Protein AF-0000000068846279 (afdb_homodimer)

Solvent-accessible surface area (backbone atoms only — not comparable to full-atom values): 10973 Å² total; per-residue (Å²): 116,58,72,77,56,61,73,56,52,69,68,57,50,60,68,49,42,73,80,38,76,71,49,43,71,39,92,84,62,34,34,37,34,35,72,51,73,30,76,35,49,70,38,34,52,49,34,54,54,55,44,46,52,52,26,61,75,69,55,48,67,53,30,42,35,40,32,86,60,19,34,37,36,40,36,34,46,38,74,72,70,65,20,37,29,65,68,42,55,52,47,51,58,55,51,68,70,56,71,75,76,113,59,71,78,55,60,73,57,52,70,68,58,51,61,68,50,42,75,81,37,76,72,48,43,72,40,94,85,63,33,33,36,33,36,74,52,73,31,74,35,48,69,37,35,51,49,32,53,54,55,42,47,53,54,26,59,74,70,56,48,68,52,31,40,35,41,32,87,60,19,33,39,37,40,37,34,45,38,75,72,70,66,20,37,29,66,68,41,56,53,48,50,60,56,51,68,70,54,70,74,76

Nearest PDB structures (foldseek):
  3jst-assembly2_B  TM=9.276E-01  e=5.286E-08  Brucella melitensis
  2v6u-assembly1_A  TM=8.898E-01  e=1.075E-07  Toxoplasma gondii RH
  1ru0-assembly1_A  TM=8.957E-01  e=2.334E-07  Mus musculus
  1dco-assembly1_B  TM=8.820E-01  e=2.052E-07  Rattus norvegicus
  4c45-assembly1_A  TM=8.683E-01  e=7.963E-07  Homo sapiens

Foldseek 3Di:
DDLPFDADDLVRCVVLVVVLVQWDADPVRAKIKGKDFFPFLVLQVQLVVVLVVLCVVLVHAWDWDDDPGGIIMTMDGDVSNRGDGPSRSVSSVVSVPRDGD/DDLPFDADDLVRCVVLVVVLVQWDADPVRAKIKGKDFFPFLVLQVQLVVVLVVLCVVLVHAWDWDDDPGGIIMTMDGDVSNRGDGPSRSVSSVVSVPRDGD

Sequence (202 aa):
CGRDTPLLPADVVAARLPFLPDWALSDDGKAISRSFVAKNWGAAMAFINAASEVCEDEGHHPDLHLTNWRDVRVVLSTHAVGGLTLPDLVLAAKLDTVEVECGRDTPLLPADVVAARLPFLPDWALSDDGKAISRSFVAKNWGAAMAFINAASEVCEDEGHHPDLHLTNWRDVRVVLSTHAVGGLTLPDLVLAAKLDTVEVE

Structure (mmCIF, N/CA/C/O backbone):
data_AF-0000000068846279-model_v1
#
loop_
_entity.id
_entity.type
_entity.pdbx_description
1 polymer '4a-hydroxytetrahydrobiopterin dehydratase'
#
loop_
_atom_site.group_PDB
_atom_site.id
_atom_site.type_symbol
_atom_site.label_atom_id
_atom_site.label_alt_id
_atom_site.label_comp_id
_atom_site.label_asym_id
_atom_site.label_entity_id
_atom_site.label_seq_id
_atom_site.pdbx_PDB_ins_code
_atom_site.Cartn_x
_atom_site.Cartn_y
_atom_site.Cartn_z
_atom_site.occupancy
_atom_site.B_iso_or_equiv
_atom_site.auth_seq_id
_atom_site.auth_comp_id
_atom_site.auth_asym_id
_atom_site.auth_atom_id
_atom_site.pdbx_PDB_model_num
ATOM 1 N N . CYS A 1 1 ? 10.984 15.859 3.648 1 62.22 1 CYS A N 1
ATOM 2 C CA . CYS A 1 1 ? 10.781 15.453 5.035 1 62.22 1 CYS A CA 1
ATOM 3 C C . CYS A 1 1 ? 12.086 15.539 5.824 1 62.22 1 CYS A C 1
ATOM 5 O O . CYS A 1 1 ? 12.859 14.578 5.859 1 62.22 1 CYS A O 1
ATOM 7 N N . GLY A 1 2 ? 12.359 16.672 5.988 1 66.56 2 GLY A N 1
ATOM 8 C CA . GLY A 1 2 ? 13.711 16.938 6.449 1 66.56 2 GLY A CA 1
ATOM 9 C C . GLY A 1 2 ? 13.875 16.75 7.949 1 66.56 2 GLY A C 1
ATOM 10 O O . GLY A 1 2 ? 12.906 16.859 8.703 1 66.56 2 GLY A O 1
ATOM 11 N N . ARG A 1 3 ? 15 16.281 8.422 1 73 3 ARG A N 1
ATOM 12 C CA . ARG A 1 3 ? 15.406 16.062 9.805 1 73 3 ARG A CA 1
ATOM 13 C C . ARG A 1 3 ? 15.266 17.344 10.617 1 73 3 ARG A C 1
ATOM 15 O O . ARG A 1 3 ? 15.227 17.312 11.844 1 73 3 ARG A O 1
ATOM 22 N N . ASP A 1 4 ? 15.055 18.344 9.906 1 82.69 4 ASP A N 1
ATOM 23 C CA . ASP A 1 4 ? 15.039 19.609 10.617 1 82.69 4 ASP A CA 1
ATOM 24 C C . ASP A 1 4 ? 13.609 20.047 10.938 1 82.69 4 ASP A C 1
ATOM 26 O O . ASP A 1 4 ? 13.398 21.062 11.594 1 82.69 4 ASP A O 1
ATOM 30 N N . THR A 1 5 ? 12.727 19.297 10.578 1 87.44 5 THR A N 1
ATOM 31 C CA . THR A 1 5 ? 11.328 19.609 10.859 1 87.44 5 THR A CA 1
ATOM 32 C C . THR A 1 5 ? 10.984 19.297 12.312 1 87.44 5 THR A C 1
ATOM 34 O O . THR A 1 5 ? 11.242 18.203 12.797 1 87.44 5 THR A O 1
ATOM 37 N N . PRO A 1 6 ? 10.516 20.219 13.008 1 92.75 6 PRO A N 1
ATOM 38 C CA . PRO A 1 6 ? 10.266 20 14.438 1 92.75 6 PRO A CA 1
ATOM 39 C C . PRO A 1 6 ? 9.141 19 14.695 1 92.75 6 PRO A C 1
ATOM 41 O O . PRO A 1 6 ? 8.141 18.984 13.969 1 92.75 6 PRO A O 1
ATOM 44 N N . LEU A 1 7 ? 9.391 18.25 15.719 1 95.81 7 LEU A N 1
ATOM 45 C CA . LEU A 1 7 ? 8.336 17.391 16.25 1 95.81 7 LEU A CA 1
ATOM 46 C C . LEU A 1 7 ? 7.215 18.219 16.859 1 95.81 7 LEU A C 1
ATOM 48 O O . LEU A 1 7 ? 7.477 19.219 17.547 1 95.81 7 LEU A O 1
ATOM 52 N N . LEU A 1 8 ? 6.051 17.797 16.594 1 97 8 LEU A N 1
ATOM 53 C CA . LEU A 1 8 ? 4.922 18.453 17.25 1 97 8 LEU A CA 1
ATOM 54 C C . LEU A 1 8 ? 4.707 17.906 18.656 1 97 8 LEU A C 1
ATOM 56 O O . LEU A 1 8 ? 4.719 16.688 18.859 1 97 8 LEU A O 1
ATOM 60 N N . PRO A 1 9 ? 4.508 18.828 19.641 1 96.44 9 PRO A N 1
ATOM 61 C CA . PRO A 1 9 ? 4.125 18.359 20.969 1 96.44 9 PRO A CA 1
ATOM 62 C C . PRO A 1 9 ? 2.762 17.672 21 1 96.44 9 PRO A C 1
ATOM 64 O O . PRO A 1 9 ? 1.894 18 20.172 1 96.44 9 PRO A O 1
ATOM 67 N N . ALA A 1 10 ? 2.635 16.781 21.922 1 96.69 10 ALA A N 1
ATOM 68 C CA . ALA A 1 10 ? 1.421 15.969 22.031 1 96.69 10 ALA A CA 1
ATOM 69 C C . ALA A 1 10 ? 0.185 16.859 22.172 1 96.69 10 ALA A C 1
ATOM 71 O O . ALA A 1 10 ? -0.88 16.531 21.641 1 96.69 10 ALA A O 1
ATOM 72 N N . ASP A 1 11 ? 0.278 17.906 22.906 1 97.38 11 ASP A N 1
ATOM 73 C CA . ASP A 1 11 ? -0.869 18.781 23.125 1 97.38 11 ASP A CA 1
ATOM 74 C C . ASP A 1 11 ? -1.272 19.484 21.828 1 97.38 11 ASP A C 1
ATOM 76 O O . ASP A 1 11 ? -2.457 19.734 21.594 1 97.38 11 ASP A O 1
ATOM 80 N N . VAL A 1 12 ? -0.277 19.844 21.031 1 97.38 12 VAL A N 1
ATOM 81 C CA . VAL A 1 12 ? -0.557 20.469 19.75 1 97.38 12 VAL A CA 1
ATOM 82 C C . VAL A 1 12 ? -1.27 19.469 18.844 1 97.38 12 VAL A C 1
ATOM 84 O O . VAL A 1 12 ? -2.262 19.812 18.188 1 97.38 12 VAL A O 1
ATOM 87 N N . VAL A 1 13 ? -0.774 18.266 18.734 1 97.81 13 VAL A N 1
ATOM 88 C CA . VAL A 1 13 ? -1.418 17.219 17.953 1 97.81 13 VAL A CA 1
ATOM 89 C C . VAL A 1 13 ? -2.861 17.031 18.422 1 97.81 13 VAL A C 1
ATOM 91 O O . VAL A 1 13 ? -3.785 17.016 17.594 1 97.81 13 VAL A O 1
ATOM 94 N N . ALA A 1 14 ? -3.033 16.922 19.703 1 97.06 14 ALA A N 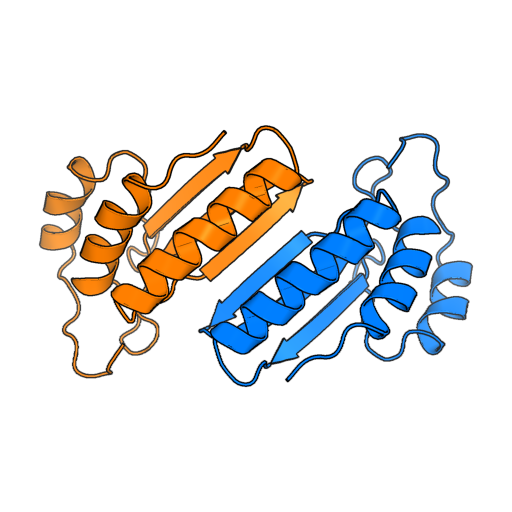1
ATOM 95 C CA . ALA A 1 14 ? -4.359 16.719 20.266 1 97.06 14 ALA A CA 1
ATOM 96 C C . ALA A 1 14 ? -5.305 17.859 19.891 1 97.06 14 ALA A C 1
ATOM 98 O O . ALA A 1 14 ? -6.496 17.625 19.656 1 97.06 14 ALA A O 1
ATOM 99 N N . ALA A 1 15 ? -4.816 18.984 19.891 1 97.5 15 ALA A N 1
ATOM 100 C CA . ALA A 1 15 ? -5.625 20.172 19.594 1 97.5 15 ALA A CA 1
ATOM 101 C C . ALA A 1 15 ? -6.02 20.203 18.125 1 97.5 15 ALA A C 1
ATOM 103 O O . ALA A 1 15 ? -7.047 20.781 17.766 1 97.5 15 ALA A O 1
ATOM 104 N N . ARG A 1 16 ? -5.223 19.625 17.25 1 97.31 16 ARG A N 1
ATOM 105 C CA . ARG A 1 16 ? -5.43 19.719 15.812 1 97.31 16 ARG A CA 1
ATOM 106 C C . ARG A 1 16 ? -6.215 18.531 15.289 1 97.31 16 ARG A C 1
ATOM 108 O O . ARG A 1 16 ? -6.875 18.625 14.25 1 97.31 16 ARG A O 1
ATOM 115 N N . LEU A 1 17 ? -6.18 17.453 15.953 1 97.81 17 LEU A N 1
ATOM 116 C CA . LEU A 1 17 ? -6.742 16.188 15.492 1 97.81 17 LEU A CA 1
ATOM 117 C C . LEU A 1 17 ? -8.25 16.312 15.281 1 97.81 17 LEU A C 1
ATOM 119 O O . LEU A 1 17 ? -8.797 15.719 14.352 1 97.81 17 LEU A O 1
ATOM 123 N N . PRO A 1 18 ? -8.992 17.109 16.141 1 97.69 18 PRO A N 1
ATOM 124 C CA . PRO A 1 18 ? -10.43 17.25 15.93 1 97.69 18 PRO A CA 1
ATOM 125 C C . PRO A 1 18 ? -10.766 17.828 14.555 1 97.69 18 PRO A C 1
ATOM 127 O O . PRO A 1 18 ? -11.875 17.625 14.055 1 97.69 18 PRO A O 1
ATOM 130 N N . PHE A 1 19 ? -9.883 18.531 13.953 1 97.81 19 PHE A N 1
ATOM 131 C CA . PHE A 1 19 ? -10.102 19.125 12.633 1 97.81 19 PHE A CA 1
ATOM 132 C C . PHE A 1 19 ? -9.773 18.125 11.531 1 97.81 19 PHE A C 1
ATOM 134 O O . PHE A 1 19 ? -9.961 18.422 10.352 1 97.81 19 PHE A O 1
ATOM 141 N N . LEU A 1 20 ? -9.266 17 11.836 1 98.38 20 LEU A N 1
ATOM 142 C CA . LEU A 1 20 ? -8.992 15.875 10.953 1 98.38 20 LEU A CA 1
ATOM 143 C C . LEU A 1 20 ? -9.805 14.648 11.375 1 98.38 20 LEU A C 1
ATOM 145 O O . LEU A 1 20 ? -9.234 13.609 11.719 1 98.38 20 LEU A O 1
ATOM 149 N N . PRO A 1 21 ? -11.094 14.766 11.289 1 97.44 21 PRO A N 1
ATOM 150 C CA . PRO A 1 21 ? -11.961 13.773 11.914 1 97.44 21 PRO A CA 1
ATOM 151 C C . PRO A 1 21 ? -11.82 12.391 11.281 1 97.44 21 PRO A C 1
ATOM 153 O O . PRO A 1 21 ? -12.219 11.383 11.883 1 97.44 21 PRO A O 1
ATOM 156 N N . ASP A 1 22 ? -11.234 12.289 10.148 1 97.56 22 ASP A N 1
ATOM 157 C CA . ASP A 1 22 ? -11.102 10.992 9.477 1 97.56 22 ASP A CA 1
ATOM 158 C C . ASP A 1 22 ? -9.797 10.305 9.875 1 97.56 22 ASP A C 1
ATOM 160 O O . ASP A 1 22 ? -9.531 9.18 9.445 1 97.56 22 ASP A O 1
ATOM 164 N N . TRP A 1 23 ? -9.047 10.938 10.633 1 98.75 23 TRP A N 1
ATOM 165 C CA . TRP A 1 23 ? -7.723 10.438 10.984 1 98.75 23 TRP A CA 1
ATOM 166 C C . TRP A 1 23 ? -7.672 10 12.445 1 98.75 23 TRP A C 1
ATOM 168 O O . TRP A 1 23 ? -8.242 10.656 13.32 1 98.75 23 TRP A O 1
ATOM 178 N N . ALA A 1 24 ? -6.961 8.953 12.68 1 98.62 24 ALA A N 1
ATOM 179 C CA . ALA A 1 24 ? -6.785 8.414 14.031 1 98.62 24 ALA A CA 1
ATOM 180 C C . ALA A 1 24 ? -5.324 8.484 14.461 1 98.62 24 ALA A C 1
ATOM 182 O O . ALA A 1 24 ? -4.422 8.203 13.672 1 98.62 24 ALA A O 1
ATOM 183 N N . LEU A 1 25 ? -5.137 8.836 15.68 1 98.69 25 LEU A N 1
ATOM 184 C CA . LEU A 1 25 ? -3.799 8.859 16.266 1 98.69 25 LEU A CA 1
ATOM 185 C C . LEU A 1 25 ? -3.381 7.461 16.719 1 98.69 25 LEU A C 1
ATOM 187 O O . LEU A 1 25 ? -4.176 6.73 17.312 1 98.69 25 LEU A O 1
ATOM 191 N N . SER A 1 26 ? -2.18 7.121 16.406 1 98.62 26 SER A N 1
ATOM 192 C CA . SER A 1 26 ? -1.668 5.836 16.875 1 98.62 26 SER A CA 1
ATOM 193 C C . SER A 1 26 ? -1.521 5.812 18.391 1 98.62 26 SER A C 1
ATOM 195 O O . SER A 1 26 ? -1.416 6.863 19.031 1 98.62 26 SER A O 1
ATOM 197 N N . ASP A 1 27 ? -1.471 4.641 18.906 1 97.88 27 ASP A N 1
ATOM 198 C CA . ASP A 1 27 ? -1.399 4.48 20.344 1 97.88 27 ASP A CA 1
ATOM 199 C C . ASP A 1 27 ? -0.166 5.176 20.922 1 97.88 27 ASP A C 1
ATOM 201 O O . ASP A 1 27 ? -0.221 5.758 22 1 97.88 27 ASP A O 1
ATOM 205 N N . ASP A 1 28 ? 0.909 5.121 20.188 1 97.19 28 ASP A N 1
ATOM 206 C CA . ASP A 1 28 ? 2.156 5.691 20.688 1 97.19 28 ASP A CA 1
ATOM 207 C C . ASP A 1 28 ? 2.248 7.18 20.375 1 97.19 28 ASP A C 1
ATOM 209 O O . ASP A 1 28 ? 3.244 7.832 20.688 1 97.19 28 ASP A O 1
ATOM 213 N N . GLY A 1 29 ? 1.301 7.684 19.641 1 97.31 29 GLY A N 1
ATOM 214 C CA . GLY A 1 29 ? 1.203 9.109 19.375 1 97.31 29 GLY A CA 1
ATOM 215 C C . GLY A 1 29 ? 2.139 9.57 18.281 1 97.31 29 GLY A C 1
ATOM 216 O O . GLY A 1 29 ? 2.314 10.773 18.062 1 97.31 29 GLY A O 1
ATOM 217 N N . LYS A 1 30 ? 2.691 8.648 17.5 1 97.69 30 LYS A N 1
ATOM 218 C CA . LYS A 1 30 ? 3.775 9.016 16.594 1 97.69 30 LYS A CA 1
ATOM 219 C C . LYS A 1 30 ? 3.281 9.102 15.148 1 97.69 30 LYS A C 1
ATOM 221 O O . LYS A 1 30 ? 4.012 9.547 14.258 1 97.69 30 LYS A O 1
ATOM 226 N N . ALA A 1 31 ? 2.057 8.648 14.922 1 98.69 31 ALA A N 1
ATOM 227 C CA . ALA A 1 31 ? 1.512 8.633 13.562 1 98.69 31 ALA A CA 1
ATOM 228 C C . ALA A 1 31 ? 0.006 8.883 13.578 1 98.69 31 ALA A C 1
ATOM 230 O O . ALA A 1 31 ? -0.653 8.688 14.602 1 98.69 31 ALA A O 1
ATOM 231 N N . ILE A 1 32 ? -0.482 9.344 12.477 1 98.81 32 ILE A N 1
ATOM 232 C CA . ILE A 1 32 ? -1.922 9.359 12.234 1 98.81 32 ILE A CA 1
ATOM 233 C C . ILE A 1 32 ? -2.248 8.523 11 1 98.81 32 ILE A C 1
ATOM 235 O O . ILE A 1 32 ? -1.412 8.375 10.102 1 98.81 32 ILE A O 1
ATOM 239 N N . SER A 1 33 ? -3.436 7.992 11 1 98.94 33 SER A N 1
ATOM 240 C CA . SER A 1 33 ? -3.824 7.156 9.867 1 98.94 33 SER A CA 1
ATOM 241 C C . SER A 1 33 ? -5.297 7.344 9.516 1 98.94 33 SER A C 1
ATOM 243 O O . SER A 1 33 ? -6.105 7.684 10.383 1 98.94 33 SER A O 1
ATOM 245 N N . ARG A 1 34 ? -5.598 7.188 8.305 1 98.81 34 ARG A N 1
ATOM 246 C CA . ARG A 1 34 ? -6.945 7.16 7.746 1 98.81 34 ARG A CA 1
ATOM 247 C C . ARG A 1 34 ? -7.188 5.867 6.977 1 98.81 34 ARG A C 1
ATOM 249 O O . ARG A 1 34 ? -6.355 5.449 6.168 1 98.81 34 ARG A O 1
ATOM 256 N N . SER A 1 35 ? -8.328 5.23 7.258 1 98.81 35 SER A N 1
ATOM 257 C CA . SER A 1 35 ? -8.703 4.004 6.566 1 98.81 35 SER A CA 1
ATOM 258 C C . SER A 1 35 ? -10.109 4.109 5.98 1 98.81 35 SER A C 1
ATOM 260 O O . SER A 1 35 ? -11 4.703 6.594 1 98.81 35 SER A O 1
ATOM 262 N N . PHE A 1 36 ? -10.281 3.508 4.863 1 98.69 36 PHE A N 1
ATOM 263 C CA . PHE A 1 36 ? -11.602 3.434 4.234 1 98.69 36 PHE A CA 1
ATOM 264 C C . PHE A 1 36 ? -11.672 2.252 3.275 1 98.69 36 PHE A C 1
ATOM 266 O O . PHE A 1 36 ? -10.648 1.634 2.963 1 98.69 36 PHE A O 1
ATOM 273 N N . VAL A 1 37 ? -12.922 1.949 2.832 1 98.62 37 VAL A N 1
ATOM 274 C CA . VAL A 1 37 ? -13.195 0.884 1.872 1 98.62 37 VAL A CA 1
ATOM 275 C C . VAL A 1 37 ? -13.688 1.486 0.558 1 98.62 37 VAL A C 1
ATOM 277 O O . VAL A 1 37 ? -14.742 2.121 0.516 1 98.62 37 VAL A O 1
ATOM 280 N N . ALA A 1 38 ? -12.891 1.284 -0.503 1 98.75 38 ALA A N 1
ATOM 281 C CA . ALA A 1 38 ? -13.297 1.759 -1.824 1 98.75 38 ALA A CA 1
ATOM 282 C C . ALA A 1 38 ? -14.352 0.844 -2.436 1 98.75 38 ALA A C 1
ATOM 284 O O . ALA A 1 38 ? -14.594 -0.259 -1.937 1 98.75 38 ALA A O 1
ATOM 285 N N . LYS A 1 39 ? -14.93 1.315 -3.494 1 98.5 39 LYS A N 1
ATOM 286 C CA . LYS A 1 39 ? -15.977 0.554 -4.172 1 98.5 39 LYS A CA 1
ATOM 287 C C . LYS A 1 39 ? -15.414 -0.724 -4.789 1 98.5 39 LYS A C 1
ATOM 289 O O . LYS A 1 39 ? -16.078 -1.761 -4.797 1 98.5 39 LYS A O 1
ATOM 294 N N . ASN A 1 40 ? -14.312 -0.648 -5.348 1 98.25 40 ASN A N 1
ATOM 295 C CA . ASN A 1 40 ? -13.594 -1.74 -5.992 1 98.25 40 ASN A CA 1
ATOM 296 C C . ASN A 1 40 ? -12.102 -1.422 -6.137 1 98.25 40 ASN A C 1
ATOM 298 O O . ASN A 1 40 ? -11.641 -0.391 -5.648 1 98.25 40 ASN A O 1
ATOM 302 N N . TRP A 1 41 ? -11.43 -2.328 -6.75 1 98.31 41 TRP A N 1
ATOM 303 C CA . TRP A 1 41 ? -9.984 -2.168 -6.93 1 98.31 41 TRP A CA 1
ATOM 304 C C . TRP A 1 41 ? -9.68 -0.896 -7.711 1 98.31 41 TRP A C 1
ATOM 306 O O . TR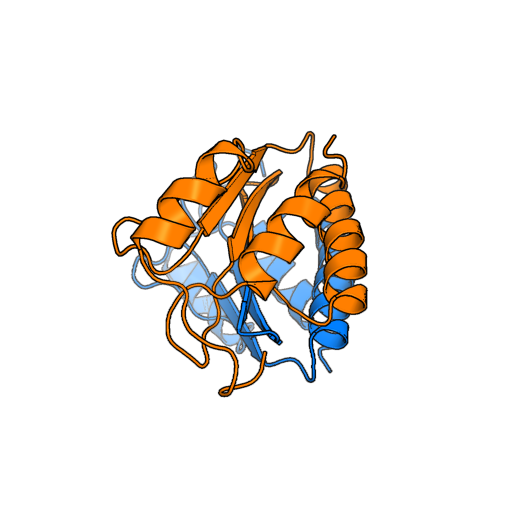P A 1 41 ? -8.805 -0.117 -7.32 1 98.31 41 TRP A O 1
ATOM 316 N N . GLY A 1 42 ? -10.414 -0.754 -8.789 1 98.44 42 GLY A N 1
ATOM 317 C CA . GLY A 1 42 ? -10.188 0.426 -9.609 1 98.44 42 GLY A CA 1
ATOM 318 C C . GLY A 1 42 ? -10.391 1.725 -8.852 1 98.44 42 GLY A C 1
ATOM 319 O O . GLY A 1 42 ? -9.617 2.674 -9.023 1 98.44 42 GLY A O 1
ATOM 320 N N . ALA A 1 43 ? -11.344 1.779 -8.023 1 98.75 43 ALA A N 1
ATOM 321 C CA . ALA A 1 43 ? -11.609 2.963 -7.207 1 98.75 43 ALA A CA 1
ATOM 322 C C . ALA A 1 43 ? -10.5 3.188 -6.188 1 98.75 43 ALA A C 1
ATOM 324 O O . ALA A 1 43 ? -10.109 4.328 -5.926 1 98.75 43 ALA A O 1
ATOM 325 N N . ALA A 1 44 ? -10.023 2.135 -5.59 1 98.81 44 ALA A N 1
ATOM 326 C CA . ALA A 1 44 ? -8.914 2.236 -4.645 1 98.81 44 ALA A CA 1
ATOM 327 C C . ALA A 1 44 ? -7.668 2.795 -5.324 1 98.81 44 ALA A C 1
ATOM 329 O O . ALA A 1 44 ? -7.031 3.713 -4.805 1 98.81 44 ALA A O 1
ATOM 330 N N . MET A 1 45 ? -7.383 2.27 -6.5 1 98.88 45 MET A N 1
ATOM 331 C CA . MET A 1 45 ? -6.219 2.711 -7.258 1 98.88 45 MET A CA 1
ATOM 332 C C . MET A 1 45 ? -6.371 4.164 -7.695 1 98.88 45 MET A C 1
ATOM 334 O O . MET A 1 45 ? -5.398 4.918 -7.707 1 98.88 45 MET A O 1
ATOM 338 N N . ALA A 1 46 ? -7.578 4.5 -8.031 1 98.81 46 ALA A N 1
ATOM 339 C CA . ALA A 1 46 ? -7.832 5.891 -8.406 1 98.81 46 ALA A CA 1
ATOM 340 C C . ALA A 1 46 ? -7.543 6.832 -7.246 1 98.81 46 ALA A C 1
ATOM 342 O O . ALA A 1 46 ? -6.926 7.887 -7.43 1 98.81 46 ALA A O 1
ATOM 343 N N . PHE A 1 47 ? -7.984 6.48 -6.094 1 98.88 47 PHE A N 1
ATOM 344 C CA . PHE A 1 47 ? -7.688 7.293 -4.918 1 98.88 47 PHE A CA 1
ATOM 345 C C . PHE A 1 47 ? -6.184 7.398 -4.699 1 98.88 47 PHE A C 1
ATOM 347 O O . PHE A 1 47 ? -5.656 8.492 -4.488 1 98.88 47 PHE A O 1
ATOM 354 N N . ILE A 1 48 ? -5.484 6.273 -4.723 1 98.88 48 ILE A N 1
ATOM 355 C CA . ILE A 1 48 ? -4.055 6.219 -4.445 1 98.88 48 ILE A CA 1
ATOM 356 C C . ILE A 1 48 ? -3.299 7.094 -5.445 1 98.88 48 ILE A C 1
ATOM 358 O O . ILE A 1 48 ? -2.4 7.848 -5.066 1 98.88 48 ILE A O 1
ATOM 362 N N . ASN A 1 49 ? -3.711 7.027 -6.68 1 98.88 49 ASN A N 1
ATOM 363 C CA . ASN A 1 49 ? -3.066 7.844 -7.703 1 98.88 49 ASN A CA 1
ATOM 364 C C . ASN A 1 49 ? -3.336 9.328 -7.488 1 98.88 49 ASN A C 1
ATOM 366 O O . ASN A 1 49 ? -2.428 10.156 -7.602 1 98.88 49 ASN A O 1
ATOM 370 N N . ALA A 1 50 ? -4.562 9.641 -7.191 1 98.81 50 ALA A N 1
ATOM 371 C CA . ALA A 1 50 ? -4.906 11.031 -6.918 1 98.81 50 ALA A CA 1
ATOM 372 C C . ALA A 1 50 ? -4.184 11.539 -5.672 1 98.81 50 ALA A C 1
ATOM 374 O O . ALA A 1 50 ? -3.68 12.664 -5.652 1 98.81 50 ALA A O 1
ATOM 375 N N . ALA A 1 51 ? -4.176 10.742 -4.652 1 98.75 51 ALA A N 1
ATOM 376 C CA . ALA A 1 51 ? -3.453 11.078 -3.43 1 98.75 51 ALA A CA 1
ATOM 377 C C . ALA A 1 51 ? -1.973 11.312 -3.715 1 98.75 51 ALA A C 1
ATOM 379 O O . ALA A 1 51 ? -1.363 12.227 -3.162 1 98.75 51 ALA A O 1
ATOM 380 N N . SER A 1 52 ? -1.402 10.477 -4.539 1 98.81 52 SER A N 1
ATOM 381 C CA . SER A 1 52 ? 0.008 10.594 -4.898 1 98.81 52 SER A CA 1
ATOM 382 C C . SER A 1 52 ? 0.32 11.969 -5.484 1 98.81 52 SER A C 1
ATOM 384 O O . SER A 1 52 ? 1.38 12.531 -5.219 1 98.81 52 SER A O 1
ATOM 386 N N . GLU A 1 53 ? -0.543 12.445 -6.332 1 98.56 53 GLU A N 1
ATOM 387 C CA . GLU A 1 53 ? -0.339 13.773 -6.906 1 98.56 53 GLU A CA 1
ATOM 388 C C . GLU A 1 53 ? -0.273 14.844 -5.816 1 98.56 53 GLU A C 1
ATOM 390 O O . GLU A 1 53 ? 0.583 15.727 -5.859 1 98.56 53 GLU A O 1
ATOM 395 N N . VAL A 1 54 ? -1.161 14.766 -4.883 1 98.69 54 VAL A N 1
ATOM 396 C CA . VAL A 1 54 ? -1.175 15.695 -3.754 1 98.69 54 VAL A CA 1
ATOM 397 C C . VAL A 1 54 ? 0.134 15.578 -2.975 1 98.69 54 VAL A C 1
ATOM 399 O O . VAL A 1 54 ? 0.719 16.594 -2.576 1 98.69 54 VAL A O 1
ATOM 402 N N . CYS A 1 55 ? 0.586 14.352 -2.725 1 98.25 55 CYS A N 1
ATOM 403 C CA . CYS A 1 55 ? 1.821 14.078 -1.998 1 98.25 55 CYS A CA 1
ATOM 404 C C . CYS A 1 55 ? 3.016 14.727 -2.691 1 98.25 55 CYS A C 1
ATOM 406 O O . CYS A 1 55 ? 3.854 15.352 -2.039 1 98.25 55 CYS A O 1
ATOM 408 N N . GLU A 1 56 ? 3.053 14.57 -4.004 1 98.06 56 GLU A N 1
ATOM 409 C CA . GLU A 1 56 ? 4.145 15.148 -4.785 1 98.06 56 GLU A CA 1
ATOM 410 C C . GLU A 1 56 ? 4.133 16.672 -4.711 1 98.06 56 GLU A C 1
ATOM 412 O O . GLU A 1 56 ? 5.18 17.297 -4.547 1 98.06 56 GLU A O 1
ATOM 417 N N . ASP A 1 57 ? 2.984 17.219 -4.824 1 97.62 57 ASP A N 1
ATOM 418 C CA . ASP A 1 57 ? 2.852 18.672 -4.727 1 97.62 57 ASP A CA 1
ATOM 419 C C . ASP A 1 57 ? 3.326 19.188 -3.367 1 97.62 57 ASP A C 1
ATOM 421 O O . ASP A 1 57 ? 3.945 20.25 -3.275 1 97.62 57 ASP A O 1
ATOM 425 N N . GLU A 1 58 ? 3.059 18.469 -2.342 1 96.56 58 GLU A N 1
ATOM 426 C CA . GLU A 1 58 ? 3.4 18.859 -0.978 1 96.56 58 GLU A CA 1
ATOM 427 C C . GLU A 1 58 ? 4.852 18.516 -0.65 1 96.56 58 GLU A C 1
ATOM 429 O O . GLU A 1 58 ? 5.414 19.031 0.314 1 96.56 58 GLU A O 1
ATOM 434 N N . GLY A 1 59 ? 5.34 17.594 -1.42 1 96 59 GLY A N 1
ATOM 435 C CA . GLY A 1 59 ? 6.688 17.125 -1.127 1 96 59 GLY A CA 1
ATOM 436 C C . GLY A 1 59 ? 6.77 16.297 0.146 1 96 59 GLY A C 1
ATOM 437 O O . GLY A 1 59 ? 7.781 16.344 0.849 1 96 59 GLY A O 1
ATOM 438 N N . HIS A 1 60 ? 5.789 15.664 0.563 1 96.94 60 HIS A N 1
ATOM 439 C CA . HIS A 1 60 ? 5.648 14.773 1.713 1 96.94 60 HIS A CA 1
ATOM 440 C C . HIS A 1 60 ? 4.828 13.539 1.359 1 96.94 60 HIS A C 1
ATOM 442 O O . HIS A 1 60 ? 3.863 13.633 0.594 1 96.94 60 HIS A O 1
ATOM 448 N N . HIS A 1 61 ? 5.336 12.391 1.864 1 98.19 61 HIS A N 1
ATOM 449 C CA . HIS A 1 61 ? 4.746 11.148 1.378 1 98.19 61 HIS A CA 1
ATOM 450 C C . HIS A 1 61 ? 4.336 10.242 2.533 1 98.19 61 HIS A C 1
ATOM 452 O O . HIS A 1 61 ? 5.098 10.055 3.482 1 98.19 61 HIS A O 1
ATOM 458 N N . PRO A 1 62 ? 3.174 9.688 2.469 1 98.62 62 PRO A N 1
ATOM 459 C CA . PRO A 1 62 ? 2.678 8.75 3.473 1 98.62 62 PRO A CA 1
ATOM 460 C C . PRO A 1 62 ? 3.109 7.309 3.195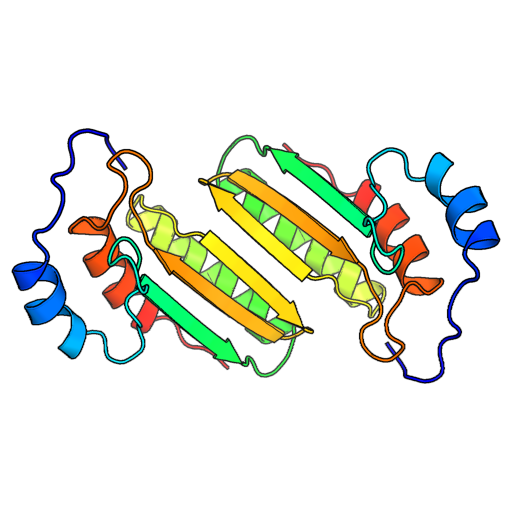 1 98.62 62 PRO A C 1
ATOM 462 O O . PRO A 1 62 ? 3.734 7.035 2.168 1 98.62 62 PRO A O 1
ATOM 465 N N . ASP A 1 63 ? 2.863 6.461 4.129 1 98.75 63 ASP A N 1
ATOM 466 C CA . ASP A 1 63 ? 2.75 5.039 3.818 1 98.75 63 ASP A CA 1
ATOM 467 C C . ASP A 1 63 ? 1.352 4.699 3.307 1 98.75 63 ASP A C 1
ATOM 469 O O . ASP A 1 63 ? 0.354 5.199 3.832 1 98.75 63 ASP A O 1
ATOM 473 N N . LEU A 1 64 ? 1.244 3.871 2.289 1 98.94 64 LEU A N 1
ATOM 474 C CA . LEU A 1 64 ? -0.015 3.473 1.67 1 98.94 64 LEU A CA 1
ATOM 475 C C . LEU A 1 64 ? -0.173 1.955 1.687 1 98.94 64 LEU A C 1
ATOM 477 O O . LEU A 1 64 ? 0.765 1.226 1.354 1 98.94 64 LEU A O 1
ATOM 481 N N . HIS A 1 65 ? -1.29 1.521 2.098 1 98.94 65 HIS A N 1
ATOM 482 C CA . HIS A 1 65 ? -1.608 0.099 2.133 1 98.94 65 HIS A CA 1
ATOM 483 C C . HIS A 1 65 ? -2.934 -0.187 1.435 1 98.94 65 HIS A C 1
ATOM 485 O O . HIS A 1 65 ? -3.965 0.392 1.789 1 98.94 65 HIS A O 1
ATOM 491 N N . LEU A 1 66 ? -2.877 -0.954 0.429 1 98.94 66 LEU A N 1
ATOM 492 C CA . LEU A 1 66 ? -4.062 -1.487 -0.231 1 98.94 66 LEU A CA 1
ATOM 493 C C . LEU A 1 66 ? -4.195 -2.986 0.012 1 98.94 66 LEU A C 1
ATOM 495 O O . LEU A 1 66 ? -3.355 -3.77 -0.442 1 98.94 66 LEU A O 1
ATOM 499 N N . THR A 1 67 ? -5.223 -3.352 0.764 1 98.5 67 THR A N 1
ATOM 500 C CA . THR A 1 67 ? -5.41 -4.742 1.169 1 98.5 67 THR A CA 1
ATOM 501 C C . THR A 1 67 ? -6.852 -5.18 0.951 1 98.5 67 THR A C 1
ATOM 503 O O . THR A 1 67 ? -7.742 -4.344 0.778 1 98.5 67 THR A O 1
ATOM 506 N N . ASN A 1 68 ? -7.023 -6.48 0.864 1 96.75 68 ASN A N 1
ATOM 507 C CA . ASN A 1 68 ? -8.367 -7.035 0.765 1 96.75 68 ASN A CA 1
ATOM 508 C C . ASN A 1 68 ? -9.141 -6.43 -0.403 1 96.75 68 ASN A C 1
ATOM 510 O O . ASN A 1 68 ? -10.281 -5.992 -0.24 1 96.75 68 ASN A O 1
ATOM 514 N N . TRP A 1 69 ? -8.445 -6.293 -1.452 1 95.94 69 TRP A N 1
ATOM 515 C CA . TRP A 1 69 ? -9.047 -5.922 -2.732 1 95.94 69 TRP A CA 1
ATOM 516 C C . TRP A 1 69 ? -9.336 -4.426 -2.787 1 95.94 69 TRP A C 1
ATOM 518 O O . TRP A 1 69 ? -8.977 -3.752 -3.756 1 95.94 69 TRP A O 1
ATOM 528 N N . ARG A 1 70 ? -9.789 -3.885 -1.663 1 98.19 70 ARG A N 1
ATOM 529 C CA . ARG A 1 70 ? -10.289 -2.52 -1.805 1 98.19 70 ARG A CA 1
ATOM 530 C C . ARG A 1 70 ? -10.133 -1.745 -0.499 1 98.19 70 ARG A C 1
ATOM 532 O O . ARG A 1 70 ? -10.617 -0.617 -0.382 1 98.19 70 ARG A O 1
ATOM 539 N N . ASP A 1 71 ? -9.562 -2.314 0.502 1 98.75 71 ASP A N 1
ATOM 540 C CA . ASP A 1 71 ? -9.289 -1.613 1.753 1 98.75 71 ASP A CA 1
ATOM 541 C C . ASP A 1 71 ? -8.039 -0.746 1.636 1 98.75 71 ASP A C 1
ATOM 543 O O . ASP A 1 71 ? -6.953 -1.249 1.336 1 98.75 71 ASP A O 1
ATOM 547 N N . VAL A 1 72 ? -8.172 0.577 1.912 1 98.94 72 VAL A N 1
ATOM 548 C CA . VAL A 1 72 ? -7.039 1.491 1.797 1 98.94 72 VAL A CA 1
ATOM 549 C C . VAL A 1 72 ? -6.723 2.096 3.162 1 98.94 72 VAL A C 1
ATOM 551 O O . VAL A 1 72 ? -7.625 2.533 3.881 1 98.94 72 VAL A O 1
ATOM 554 N N . ARG A 1 73 ? -5.473 2.066 3.486 1 98.94 73 ARG A N 1
ATOM 555 C CA . ARG A 1 73 ? -4.988 2.734 4.691 1 98.94 73 ARG A CA 1
ATOM 556 C C . ARG A 1 73 ? -3.824 3.664 4.371 1 98.94 73 ARG A C 1
ATOM 558 O O . ARG A 1 73 ? -2.871 3.264 3.697 1 98.94 73 ARG A O 1
ATOM 565 N N . VAL A 1 74 ? -3.982 4.871 4.832 1 98.94 74 VAL A N 1
ATOM 566 C CA . VAL A 1 74 ? -2.957 5.898 4.672 1 98.94 74 VAL A CA 1
ATOM 567 C C . VAL A 1 74 ? -2.35 6.238 6.031 1 98.94 74 VAL A C 1
ATOM 569 O O . VAL A 1 74 ? -3.074 6.492 6.996 1 98.94 74 VAL A O 1
ATOM 572 N N . VAL A 1 75 ? -1.044 6.234 6.152 1 98.88 75 VAL A N 1
ATOM 573 C CA . VAL A 1 75 ? -0.374 6.492 7.422 1 98.88 75 VAL A CA 1
ATOM 574 C C . VAL A 1 75 ? 0.626 7.633 7.258 1 98.88 75 VAL A C 1
ATOM 576 O O . VAL A 1 75 ? 1.444 7.621 6.332 1 98.88 75 VAL A O 1
ATOM 579 N N . LEU A 1 76 ? 0.526 8.602 8.125 1 98.62 76 LEU A N 1
ATOM 580 C CA . LEU A 1 76 ? 1.42 9.758 8.086 1 98.62 76 LEU A CA 1
ATOM 581 C C . LEU A 1 76 ? 2.25 9.852 9.359 1 98.62 76 LEU A C 1
ATOM 583 O O . LEU A 1 76 ? 1.711 9.758 10.469 1 98.62 76 LEU A O 1
ATOM 587 N N . SER A 1 77 ? 3.426 9.945 9.188 1 98 77 SER A N 1
ATOM 588 C CA . SER A 1 77 ? 4.453 10.227 10.18 1 98 77 SER A CA 1
ATOM 589 C C . SER A 1 77 ? 5.734 10.727 9.516 1 98 77 SER A C 1
ATOM 591 O O . SER A 1 77 ? 5.957 10.5 8.328 1 98 77 SER A O 1
ATOM 593 N N . THR A 1 78 ? 6.488 11.477 10.242 1 96.19 78 THR A N 1
ATOM 594 C CA . THR A 1 78 ? 7.812 11.844 9.75 1 96.19 78 THR A CA 1
ATOM 595 C C . THR A 1 78 ? 8.883 10.93 10.344 1 96.19 78 THR A C 1
ATOM 597 O O . THR A 1 78 ? 9.289 11.109 11.492 1 96.19 78 THR A O 1
ATOM 600 N N . HIS A 1 79 ? 9.336 10.062 9.523 1 90.25 79 HIS A N 1
ATOM 601 C CA . HIS A 1 79 ? 10.25 9.016 9.961 1 90.25 79 HIS A CA 1
ATOM 602 C C . HIS A 1 79 ? 11.547 9.609 10.5 1 90.25 79 HIS A C 1
ATOM 604 O O . HIS A 1 79 ? 12.078 9.141 11.516 1 90.25 79 HIS A O 1
ATOM 610 N N . ALA A 1 80 ? 11.992 10.641 9.875 1 88.5 80 ALA A N 1
ATOM 611 C CA . ALA A 1 80 ? 13.289 11.234 10.195 1 88.5 80 ALA A CA 1
ATOM 612 C C . ALA A 1 80 ? 13.312 11.75 11.633 1 88.5 80 ALA A C 1
ATOM 614 O O . ALA A 1 80 ? 14.375 11.812 12.258 1 88.5 80 ALA A O 1
ATOM 615 N N . VAL A 1 81 ? 12.188 12.062 12.219 1 91.06 81 VAL A N 1
ATOM 616 C CA . VAL A 1 81 ? 12.164 12.633 13.562 1 91.06 81 VAL A CA 1
ATOM 617 C C . VAL A 1 81 ? 11.406 11.695 14.5 1 91.06 81 VAL A C 1
ATOM 619 O O . VAL A 1 81 ? 11.32 11.953 15.703 1 91.06 81 VAL A O 1
ATOM 622 N N . GLY A 1 82 ? 10.797 10.695 13.938 1 92.12 82 GLY A N 1
ATOM 623 C CA . GLY A 1 82 ? 10.188 9.648 14.734 1 92.12 82 GLY A CA 1
ATOM 624 C C . GLY A 1 82 ? 8.836 10.047 15.297 1 92.12 82 GLY A C 1
ATOM 625 O O . GLY A 1 82 ? 8.492 9.688 16.422 1 92.12 82 GLY A O 1
ATOM 626 N N . GLY A 1 83 ? 8.109 10.844 14.578 1 96.81 83 GLY A N 1
ATOM 627 C CA . GLY A 1 83 ? 6.812 11.305 15.055 1 96.81 83 GLY A CA 1
ATOM 628 C C . GLY A 1 83 ? 6.094 12.203 14.062 1 96.81 83 GLY A C 1
ATOM 629 O O . GLY A 1 83 ? 6.301 12.086 12.852 1 96.81 83 GLY A O 1
ATOM 630 N N . LEU A 1 84 ? 5.191 13 14.648 1 98.19 84 LEU A N 1
ATOM 631 C CA . LEU A 1 84 ? 4.352 13.844 13.812 1 98.19 84 LEU A CA 1
ATOM 632 C C . LEU A 1 84 ? 4.934 15.25 13.695 1 98.19 84 LEU A C 1
ATOM 634 O O . LEU A 1 84 ? 5.41 15.812 14.688 1 98.19 84 LEU A O 1
ATOM 638 N N . THR A 1 85 ? 4.887 15.781 12.539 1 97.44 85 THR A N 1
ATOM 639 C CA . THR A 1 85 ? 5.273 17.156 12.234 1 97.44 85 THR A CA 1
ATOM 640 C C . THR A 1 85 ? 4.145 17.891 11.516 1 97.44 85 THR A C 1
ATOM 642 O O . THR A 1 85 ? 3.133 17.281 11.156 1 97.44 85 THR A O 1
ATOM 645 N N . LEU A 1 86 ? 4.324 19.172 11.383 1 96.44 86 LEU A N 1
ATOM 646 C CA . LEU A 1 86 ? 3.283 19.984 10.75 1 96.44 86 LEU A CA 1
ATOM 647 C C . LEU A 1 86 ? 2.994 19.484 9.344 1 96.44 86 LEU A C 1
ATOM 649 O O . LEU A 1 86 ? 1.833 19.406 8.93 1 96.44 86 LEU A O 1
ATOM 653 N N . PRO A 1 87 ? 4 19.125 8.5 1 97.06 87 PRO A N 1
ATOM 654 C CA . PRO A 1 87 ? 3.711 18.594 7.16 1 97.06 87 PRO A CA 1
ATOM 655 C C . PRO A 1 87 ? 2.793 17.375 7.188 1 97.06 87 PRO A C 1
ATOM 657 O O . PRO A 1 87 ? 2 17.172 6.262 1 97.06 87 PRO A O 1
ATOM 660 N N . ASP A 1 88 ? 2.885 16.578 8.195 1 98.19 88 ASP A N 1
ATOM 661 C CA . ASP A 1 88 ? 1.99 15.43 8.305 1 98.19 88 ASP A CA 1
ATOM 662 C C . ASP A 1 88 ? 0.533 15.875 8.398 1 98.19 88 ASP A C 1
ATOM 664 O O . ASP A 1 88 ? -0.331 15.344 7.695 1 98.19 88 ASP A O 1
ATOM 668 N N . LEU A 1 89 ? 0.329 16.844 9.266 1 98.25 89 LEU A N 1
ATOM 669 C CA . LEU A 1 89 ? -1.039 17.312 9.477 1 98.25 89 LEU A CA 1
ATOM 670 C C . LEU A 1 89 ? -1.547 18.078 8.266 1 98.25 89 LEU A C 1
ATOM 672 O O . LEU A 1 89 ? -2.723 17.984 7.91 1 98.25 89 LEU A O 1
ATOM 676 N N . VAL A 1 90 ? -0.699 18.859 7.68 1 97.75 90 VAL A N 1
ATOM 677 C CA . VAL A 1 90 ? -1.061 19.594 6.473 1 97.75 90 VAL A CA 1
ATOM 678 C C . VAL A 1 90 ? -1.435 18.609 5.363 1 97.75 90 VAL A C 1
ATOM 680 O O . VAL A 1 90 ? -2.473 18.766 4.715 1 97.75 90 VAL A O 1
ATOM 683 N N . LEU A 1 91 ? -0.627 17.578 5.152 1 98.44 91 LEU A N 1
ATOM 684 C CA . LEU A 1 91 ? -0.92 16.594 4.113 1 98.44 91 LEU A CA 1
ATOM 685 C C . LEU A 1 91 ? -2.217 15.859 4.418 1 98.44 91 LEU A C 1
ATOM 687 O O . LEU A 1 91 ? -3.008 15.586 3.514 1 98.44 91 LEU A O 1
ATOM 691 N N . ALA A 1 92 ? -2.393 15.508 5.625 1 98.81 92 ALA A N 1
ATOM 692 C CA . ALA A 1 92 ? -3.635 14.852 6.023 1 98.81 92 ALA A CA 1
ATOM 693 C C . ALA A 1 92 ? -4.852 15.664 5.582 1 98.81 92 ALA A C 1
ATOM 695 O O . ALA A 1 92 ? -5.781 15.117 4.98 1 98.81 92 ALA A O 1
ATOM 696 N N . ALA A 1 93 ? -4.824 16.953 5.895 1 98.56 93 ALA A N 1
ATOM 697 C CA . ALA A 1 93 ? -5.934 17.828 5.527 1 98.56 93 ALA A CA 1
ATOM 698 C C . ALA A 1 93 ? -6.125 17.859 4.016 1 98.56 93 ALA A C 1
ATOM 700 O O . ALA A 1 93 ? -7.258 17.844 3.523 1 98.56 93 ALA A O 1
ATOM 701 N N . LYS A 1 94 ? -5.098 17.922 3.332 1 98.56 94 LYS A N 1
ATOM 702 C CA . LYS A 1 94 ? -5.176 17.969 1.874 1 98.56 94 LYS A CA 1
ATOM 703 C C . LYS A 1 94 ? -5.691 16.656 1.311 1 98.56 94 LYS A C 1
ATOM 705 O O . LYS A 1 94 ? -6.48 16.641 0.364 1 98.56 94 LYS A O 1
ATOM 710 N N . LEU A 1 95 ? -5.258 15.508 1.854 1 98.62 95 LEU A N 1
ATOM 711 C CA . LEU A 1 95 ? -5.695 14.203 1.377 1 98.62 95 LEU A CA 1
ATOM 712 C C . LEU A 1 95 ? -7.184 14 1.63 1 98.62 95 LEU A C 1
ATOM 714 O O . LEU A 1 95 ? -7.836 13.219 0.936 1 98.62 95 LEU A O 1
ATOM 718 N N . ASP A 1 96 ? -7.727 14.742 2.582 1 98 96 ASP A N 1
ATOM 719 C CA . ASP A 1 96 ? -9.156 14.664 2.861 1 98 96 ASP A CA 1
ATOM 720 C C . ASP A 1 96 ? -9.977 15.211 1.694 1 98 96 ASP A C 1
ATOM 722 O O . ASP A 1 96 ? -11.18 14.977 1.612 1 98 96 ASP A O 1
ATOM 726 N N . THR A 1 97 ? -9.328 15.984 0.842 1 97.25 97 THR A N 1
ATOM 727 C CA . THR A 1 97 ? -10.047 16.562 -0.288 1 97.25 97 THR A CA 1
ATOM 728 C C . THR A 1 97 ? -10.07 15.602 -1.47 1 97.25 97 THR A C 1
ATOM 730 O O . THR A 1 97 ? -10.758 15.844 -2.463 1 97.25 97 THR A O 1
ATOM 733 N N . VAL A 1 98 ? -9.336 14.547 -1.403 1 98.19 98 VAL A N 1
ATOM 734 C CA . VAL A 1 98 ? -9.32 13.539 -2.457 1 98.19 98 VAL A CA 1
ATOM 735 C C . VAL A 1 98 ? -10.531 12.609 -2.301 1 98.19 98 VAL A C 1
ATOM 737 O O . VAL A 1 98 ? -10.68 11.945 -1.271 1 98.19 98 VAL A O 1
ATOM 740 N N . GLU A 1 99 ? -11.344 12.562 -3.273 1 95.5 99 GLU A N 1
ATOM 741 C CA . GLU A 1 99 ? -12.578 11.789 -3.221 1 95.5 99 GLU A CA 1
ATOM 742 C C . GLU A 1 99 ? -12.289 10.289 -3.307 1 95.5 99 GLU A C 1
ATOM 744 O O . GLU A 1 99 ? -11.406 9.867 -4.047 1 95.5 99 GLU A O 1
ATOM 749 N N . VAL A 1 100 ? -13.078 9.609 -2.568 1 93.62 100 VAL A N 1
ATOM 750 C CA . VAL A 1 100 ? -13.039 8.148 -2.613 1 93.62 100 VAL A CA 1
ATOM 751 C C . VAL A 1 100 ? -14.383 7.613 -3.107 1 93.62 100 VAL A C 1
ATOM 753 O O . VAL A 1 100 ? -15.438 8.031 -2.625 1 93.62 100 VAL A O 1
ATOM 756 N N . GLU A 1 101 ? -14.391 6.844 -4.137 1 92.75 101 GLU A N 1
ATOM 757 C CA . GLU A 1 101 ? -15.617 6.164 -4.566 1 92.75 101 GLU A CA 1
ATOM 758 C C . GLU A 1 101 ? -15.812 4.855 -3.809 1 92.75 101 GLU A C 1
ATOM 760 O O . GLU A 1 101 ? -14.875 4.074 -3.65 1 92.75 101 GLU A O 1
ATOM 765 N N . CYS B 1 1 ? -11.344 -14.367 -7.332 1 62.41 1 CYS B N 1
ATOM 766 C CA . CYS B 1 1 ? -10.727 -15.188 -6.289 1 62.41 1 CYS B CA 1
ATOM 767 C C . CYS B 1 1 ? -11.781 -16 -5.555 1 62.41 1 CYS B C 1
ATOM 769 O O . CYS B 1 1 ? -12.352 -15.547 -4.562 1 62.41 1 CYS B O 1
ATOM 771 N N . GLY B 1 2 ? -12.195 -16.859 -6.27 1 66.5 2 GLY B N 1
ATOM 772 C CA . GLY B 1 2 ? -13.406 -17.531 -5.832 1 66.5 2 GLY B CA 1
ATOM 773 C C . GLY B 1 2 ? -13.141 -18.609 -4.797 1 66.5 2 GLY B C 1
ATOM 774 O O . GLY B 1 2 ? -12.023 -19.125 -4.699 1 66.5 2 GLY B O 1
ATOM 775 N N . ARG B 1 3 ? -14.016 -18.812 -3.84 1 72.88 3 ARG B N 1
ATOM 776 C CA . ARG B 1 3 ? -14.016 -19.797 -2.773 1 72.88 3 ARG B CA 1
ATOM 777 C C . ARG B 1 3 ? -13.828 -21.203 -3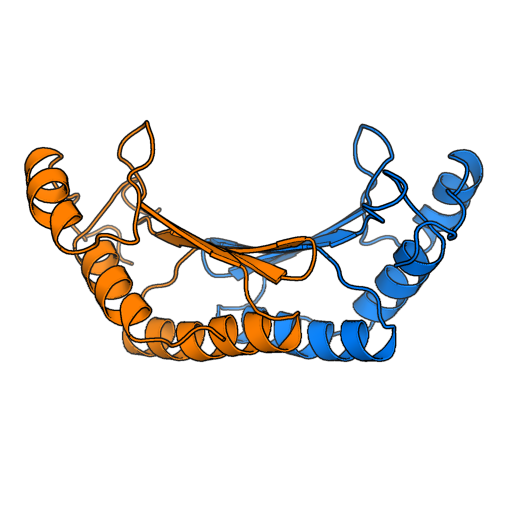.336 1 72.88 3 ARG B C 1
ATOM 779 O O . ARG B 1 3 ? -13.461 -22.125 -2.607 1 72.88 3 ARG B O 1
ATOM 786 N N . ASP B 1 4 ? -13.938 -21.25 -4.582 1 82.81 4 ASP B N 1
ATOM 787 C CA . ASP B 1 4 ? -13.898 -22.594 -5.164 1 82.81 4 ASP B CA 1
ATOM 788 C C . ASP B 1 4 ? -12.5 -22.938 -5.68 1 82.81 4 ASP B C 1
ATOM 790 O O . ASP B 1 4 ? -12.25 -24.047 -6.137 1 82.81 4 ASP B O 1
ATOM 794 N N . THR B 1 5 ? -11.641 -22.094 -5.523 1 87.19 5 THR B N 1
ATOM 795 C CA . THR B 1 5 ? -10.273 -22.328 -5.965 1 87.19 5 THR B CA 1
ATOM 796 C C . THR B 1 5 ? -9.523 -23.203 -4.965 1 87.19 5 THR B C 1
ATOM 798 O O . THR B 1 5 ? -9.516 -22.922 -3.766 1 87.19 5 THR B O 1
ATOM 801 N N . PRO B 1 6 ? -9.008 -24.25 -5.383 1 92.69 6 PRO B N 1
ATOM 802 C CA . PRO B 1 6 ? -8.375 -25.172 -4.449 1 92.69 6 PRO B CA 1
ATOM 803 C C . PRO B 1 6 ? -7.102 -24.609 -3.822 1 92.69 6 PRO B C 1
ATOM 805 O O . PRO B 1 6 ? -6.336 -23.906 -4.496 1 92.69 6 PRO B O 1
ATOM 808 N N . LEU B 1 7 ? -6.965 -24.969 -2.592 1 95.69 7 LEU B N 1
ATOM 809 C CA . LEU B 1 7 ? -5.711 -24.688 -1.898 1 95.69 7 LEU B CA 1
ATOM 810 C C . LEU B 1 7 ? -4.578 -25.547 -2.469 1 95.69 7 LEU B C 1
ATOM 812 O O . LEU B 1 7 ? -4.77 -26.719 -2.768 1 95.69 7 LEU B O 1
ATOM 816 N N . LEU B 1 8 ? -3.488 -24.906 -2.602 1 96.94 8 LEU B N 1
ATOM 817 C CA . LEU B 1 8 ? -2.318 -25.672 -3.023 1 96.94 8 LEU B CA 1
ATOM 818 C C . LEU B 1 8 ? -1.678 -26.391 -1.839 1 96.94 8 LEU B C 1
ATOM 820 O O . LEU B 1 8 ? -1.48 -25.797 -0.779 1 96.94 8 LEU B O 1
ATOM 824 N N . PRO B 1 9 ? -1.345 -27.688 -2.014 1 96.44 9 PRO B N 1
ATOM 825 C CA . PRO B 1 9 ? -0.573 -28.375 -0.976 1 96.44 9 PRO B CA 1
ATOM 826 C C . PRO B 1 9 ? 0.823 -27.797 -0.791 1 96.44 9 PRO B C 1
ATOM 828 O O . PRO B 1 9 ? 1.401 -27.25 -1.739 1 96.44 9 PRO B O 1
ATOM 831 N N . ALA B 1 10 ? 1.302 -27.938 0.413 1 96.62 10 ALA B N 1
ATOM 832 C CA . ALA B 1 10 ? 2.59 -27.359 0.779 1 96.62 10 ALA B CA 1
ATOM 833 C C . ALA B 1 10 ? 3.699 -27.859 -0.142 1 96.62 10 ALA B C 1
ATOM 835 O O . ALA B 1 10 ? 4.621 -27.109 -0.477 1 96.62 10 ALA B O 1
ATOM 836 N N . ASP B 1 11 ? 3.678 -29.094 -0.497 1 97.38 11 ASP B N 1
ATOM 837 C CA . ASP B 1 11 ? 4.723 -29.656 -1.342 1 97.38 11 ASP B CA 1
ATOM 838 C C . ASP B 1 11 ? 4.688 -29.047 -2.742 1 97.38 11 ASP B C 1
ATOM 840 O O . ASP B 1 11 ? 5.73 -28.875 -3.375 1 97.38 11 ASP B O 1
ATOM 844 N N . VAL B 1 12 ? 3.473 -28.781 -3.221 1 97.31 12 VAL B N 1
ATOM 845 C CA . VAL B 1 12 ? 3.328 -28.141 -4.523 1 97.31 12 VAL B CA 1
ATOM 846 C C . VAL B 1 12 ? 3.9 -26.734 -4.469 1 97.31 12 VAL B C 1
ATOM 848 O O . VAL B 1 12 ? 4.641 -26.312 -5.363 1 97.31 12 VAL B O 1
ATOM 851 N N . VAL B 1 13 ? 3.547 -25.969 -3.473 1 97.75 13 VAL B N 1
ATOM 852 C CA . VAL B 1 13 ? 4.086 -24.625 -3.291 1 97.75 13 VAL B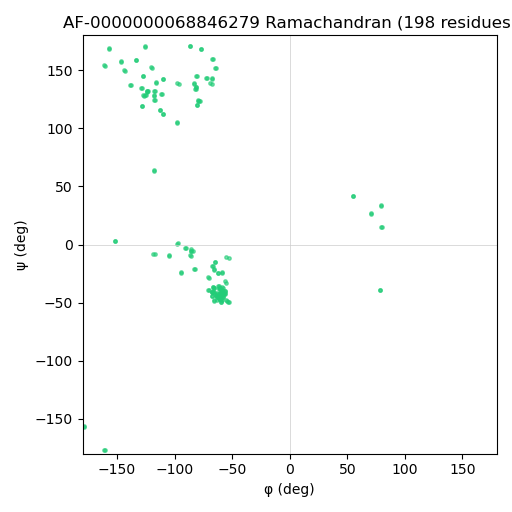 CA 1
ATOM 853 C C . VAL B 1 13 ? 5.613 -24.672 -3.254 1 97.75 13 VAL B C 1
ATOM 855 O O . VAL B 1 13 ? 6.285 -23.922 -3.955 1 97.75 13 VAL B O 1
ATOM 858 N N . ALA B 1 14 ? 6.129 -25.578 -2.48 1 97 14 ALA B N 1
ATOM 859 C CA . ALA B 1 14 ? 7.578 -25.719 -2.326 1 97 14 ALA B CA 1
ATOM 860 C C . ALA B 1 14 ? 8.242 -26.016 -3.664 1 97 14 ALA B C 1
ATOM 862 O O . ALA B 1 14 ? 9.352 -25.547 -3.936 1 97 14 ALA B O 1
ATOM 863 N N . ALA B 1 15 ? 7.633 -26.781 -4.414 1 97.5 15 ALA B N 1
ATOM 864 C CA . ALA B 1 15 ? 8.188 -27.188 -5.703 1 97.5 15 ALA B CA 1
ATOM 865 C C . ALA B 1 15 ? 8.172 -26.031 -6.695 1 97.5 15 ALA B C 1
ATOM 867 O O . ALA B 1 15 ? 8.992 -25.984 -7.613 1 97.5 15 ALA B O 1
ATOM 868 N N . ARG B 1 16 ? 7.254 -25.109 -6.547 1 97.25 16 ARG B N 1
ATOM 869 C CA . ARG B 1 16 ? 7.062 -24.031 -7.516 1 97.25 16 ARG B CA 1
ATOM 870 C C . ARG B 1 16 ? 7.828 -22.781 -7.102 1 97.25 16 ARG B C 1
ATOM 872 O O . ARG B 1 16 ? 8.18 -21.953 -7.949 1 97.25 16 ARG B O 1
ATOM 879 N N . LEU B 1 17 ? 8.109 -22.625 -5.883 1 97.81 17 LEU B N 1
ATOM 880 C CA . LEU B 1 17 ? 8.68 -21.406 -5.324 1 97.81 17 LEU B CA 1
ATOM 881 C C . LEU B 1 17 ? 10.055 -21.125 -5.926 1 97.81 17 LEU B C 1
ATOM 883 O O . LEU B 1 17 ? 10.414 -19.969 -6.156 1 97.81 17 LEU B O 1
ATOM 887 N N . PRO B 1 18 ? 10.898 -22.188 -6.223 1 97.69 18 PRO B N 1
ATOM 888 C CA . PRO B 1 18 ? 12.203 -21.922 -6.832 1 97.69 18 PRO B CA 1
ATOM 889 C C . PRO B 1 18 ? 12.094 -21.188 -8.164 1 97.69 18 PRO B C 1
ATOM 891 O O . PRO B 1 18 ? 13.047 -20.531 -8.594 1 97.69 18 PRO B O 1
ATOM 894 N N . PHE B 1 19 ? 10.992 -21.297 -8.836 1 97.81 19 PHE B N 1
ATOM 895 C CA . PHE B 1 19 ? 10.781 -20.625 -10.117 1 97.81 19 PHE B CA 1
ATOM 896 C C . PHE B 1 19 ? 10.305 -19.188 -9.914 1 97.81 19 PHE B C 1
ATOM 898 O O . PHE B 1 19 ? 10.141 -18.438 -10.875 1 97.81 19 PHE B O 1
ATOM 905 N N . LEU B 1 20 ? 10.039 -18.781 -8.734 1 98.38 20 LEU B N 1
ATOM 906 C CA . LEU B 1 20 ? 9.695 -17.438 -8.305 1 98.38 20 LEU B CA 1
ATOM 907 C C . LEU B 1 20 ? 10.727 -16.891 -7.332 1 98.38 20 LEU B C 1
ATOM 909 O O . LEU B 1 20 ? 10.406 -16.578 -6.184 1 98.38 20 LEU B O 1
ATOM 913 N N . PRO B 1 21 ? 11.93 -16.734 -7.805 1 97.5 21 PRO B N 1
ATOM 914 C CA . PRO B 1 21 ? 13.047 -16.484 -6.895 1 97.5 21 PRO B CA 1
ATOM 915 C C . PRO B 1 21 ? 12.922 -15.148 -6.164 1 97.5 21 PRO B C 1
ATOM 917 O O . PRO B 1 21 ? 13.578 -14.93 -5.141 1 97.5 21 PRO B O 1
ATOM 920 N N . ASP B 1 22 ? 12.078 -14.273 -6.605 1 97.62 22 ASP B N 1
ATOM 921 C CA . ASP B 1 22 ? 11.93 -12.969 -5.965 1 97.62 22 ASP B CA 1
ATOM 922 C C . ASP B 1 22 ? 10.875 -13.016 -4.863 1 97.62 22 ASP B C 1
ATOM 924 O O . ASP B 1 22 ? 10.648 -12.016 -4.176 1 97.62 22 ASP B O 1
ATOM 928 N N . TRP B 1 23 ? 10.273 -14.094 -4.707 1 98.75 23 TRP B N 1
ATOM 929 C CA . TRP B 1 23 ? 9.156 -14.219 -3.77 1 98.75 23 TRP B CA 1
ATOM 930 C C . TRP B 1 23 ? 9.547 -15.078 -2.572 1 98.75 23 TRP B C 1
ATOM 932 O O . TRP B 1 23 ? 10.242 -16.078 -2.723 1 98.75 23 TRP B O 1
ATOM 942 N N . ALA B 1 24 ? 9.062 -14.695 -1.444 1 98.69 24 ALA B N 1
ATOM 943 C CA . ALA B 1 24 ? 9.312 -15.414 -0.201 1 98.69 24 ALA B CA 1
ATOM 944 C C . ALA B 1 24 ? 8.016 -15.977 0.377 1 98.69 24 ALA B C 1
ATOM 946 O O . ALA B 1 24 ? 6.98 -15.305 0.371 1 98.69 24 ALA B O 1
ATOM 947 N N . LEU B 1 25 ? 8.102 -17.156 0.879 1 98.69 25 LEU B N 1
ATOM 948 C CA . LEU B 1 25 ? 6.977 -17.797 1.553 1 98.69 25 LEU B CA 1
ATOM 949 C C . LEU B 1 25 ? 6.867 -17.312 2.996 1 98.69 25 LEU B C 1
ATOM 951 O O . LEU B 1 25 ? 7.875 -17.219 3.699 1 98.69 25 LEU B O 1
ATOM 955 N N . SER B 1 26 ? 5.672 -17.016 3.389 1 98.62 26 SER B N 1
ATOM 956 C CA . SER B 1 26 ? 5.465 -16.625 4.781 1 98.62 26 SER B CA 1
ATOM 957 C C . SER B 1 26 ? 5.723 -17.797 5.723 1 98.62 26 SER B C 1
ATOM 959 O O . SER B 1 26 ? 5.652 -18.969 5.309 1 98.62 26 SER B O 1
ATOM 961 N N . ASP B 1 27 ? 5.965 -17.469 6.93 1 97.81 27 ASP B N 1
ATOM 962 C CA . ASP B 1 27 ? 6.293 -18.5 7.918 1 97.81 27 ASP B CA 1
ATOM 963 C C . ASP B 1 27 ? 5.172 -19.531 8.031 1 97.81 27 ASP B C 1
ATOM 965 O O . ASP B 1 27 ? 5.434 -20.719 8.203 1 97.81 27 ASP B O 1
ATOM 969 N N . ASP B 1 28 ? 3.955 -19.078 7.934 1 97.19 28 ASP B N 1
ATOM 970 C CA . ASP B 1 28 ? 2.814 -19.969 8.109 1 97.19 28 ASP B CA 1
ATOM 971 C C . ASP B 1 28 ? 2.455 -20.656 6.797 1 97.19 28 ASP B C 1
ATOM 973 O O . ASP B 1 28 ? 1.498 -21.438 6.738 1 97.19 28 ASP B O 1
ATOM 977 N N . GLY B 1 29 ? 3.113 -20.312 5.75 1 97.25 29 GLY B N 1
ATOM 978 C CA . GLY B 1 29 ? 2.955 -20.984 4.469 1 97.25 29 GLY B CA 1
ATOM 979 C C . GLY B 1 29 ? 1.717 -20.547 3.715 1 97.25 29 GLY B C 1
ATOM 980 O O . GLY B 1 29 ? 1.343 -21.156 2.713 1 97.25 29 GLY B O 1
ATOM 981 N N . LYS B 1 30 ? 1.104 -19.438 4.109 1 97.69 30 LYS B N 1
ATOM 982 C CA . LYS B 1 30 ? -0.216 -19.109 3.576 1 97.69 30 LYS B CA 1
ATOM 983 C C . LYS B 1 30 ? -0.128 -17.984 2.541 1 97.69 30 LYS B C 1
ATOM 985 O O . LYS B 1 30 ? -1.115 -17.672 1.872 1 97.69 30 LYS B O 1
ATOM 990 N N . ALA B 1 31 ? 1.038 -17.375 2.436 1 98.69 31 ALA B N 1
ATOM 991 C CA . ALA B 1 31 ? 1.208 -16.266 1.514 1 98.69 31 ALA B CA 1
ATOM 992 C C . ALA B 1 31 ? 2.621 -16.234 0.939 1 98.69 31 ALA B C 1
ATOM 994 O O . ALA B 1 31 ? 3.545 -16.812 1.517 1 98.69 31 ALA B O 1
ATOM 995 N N . ILE B 1 32 ? 2.748 -15.602 -0.184 1 98.81 32 ILE B N 1
ATOM 996 C CA . ILE B 1 32 ? 4.062 -15.242 -0.707 1 98.81 32 ILE B CA 1
ATOM 997 C C . ILE B 1 32 ? 4.16 -13.727 -0.87 1 98.81 32 ILE B C 1
ATOM 999 O O . ILE B 1 32 ? 3.146 -13.055 -1.062 1 98.81 32 ILE B O 1
ATOM 1003 N N . SER B 1 33 ? 5.355 -13.242 -0.778 1 98.94 33 SER B N 1
ATOM 1004 C CA . SER B 1 33 ? 5.535 -11.805 -0.896 1 98.94 33 SER B CA 1
ATOM 1005 C C . SER B 1 33 ? 6.832 -11.461 -1.623 1 98.94 33 SER B C 1
ATOM 1007 O O . SER B 1 33 ? 7.789 -12.234 -1.586 1 98.94 33 SER B O 1
ATOM 1009 N N . ARG B 1 34 ? 6.836 -10.398 -2.283 1 98.81 34 ARG B N 1
ATOM 1010 C CA . ARG B 1 34 ? 7.984 -9.773 -2.936 1 98.81 34 ARG B CA 1
ATOM 1011 C C . ARG B 1 34 ? 8.18 -8.344 -2.451 1 98.81 34 ARG B C 1
ATOM 1013 O O . ARG B 1 34 ? 7.227 -7.566 -2.389 1 98.81 34 ARG B O 1
ATOM 1020 N N . SER B 1 35 ? 9.422 -8.031 -2.09 1 98.81 35 SER B N 1
ATOM 1021 C CA . SER B 1 35 ? 9.758 -6.68 -1.644 1 98.81 35 SER B CA 1
ATOM 1022 C C . SER B 1 35 ? 10.938 -6.117 -2.43 1 98.81 35 SER B C 1
ATOM 1024 O O . SER B 1 35 ? 11.875 -6.844 -2.762 1 98.81 35 SER B O 1
ATOM 1026 N N . PHE B 1 36 ? 10.898 -4.863 -2.66 1 98.75 36 PHE B N 1
ATOM 1027 C CA . PHE B 1 36 ? 12.008 -4.164 -3.307 1 98.75 36 PHE B CA 1
ATOM 1028 C C . PHE B 1 36 ? 11.977 -2.68 -2.971 1 98.75 36 PHE B C 1
ATOM 1030 O O . PHE B 1 36 ? 11.008 -2.186 -2.398 1 98.75 36 PHE B O 1
ATOM 1037 N N . VAL B 1 37 ? 13.094 -1.998 -3.33 1 98.69 37 VAL B N 1
ATOM 1038 C CA . VAL B 1 37 ? 13.234 -0.558 -3.145 1 98.69 37 VAL B CA 1
ATOM 1039 C C . VAL B 1 37 ? 13.289 0.135 -4.504 1 98.69 37 VAL B C 1
ATOM 1041 O O . VAL B 1 37 ? 14.219 -0.088 -5.285 1 98.69 37 VAL B O 1
ATOM 1044 N N . ALA B 1 38 ? 12.266 0.981 -4.766 1 98.81 38 ALA B N 1
ATOM 1045 C CA . ALA B 1 38 ? 12.258 1.75 -6.008 1 98.81 38 ALA B CA 1
ATOM 1046 C C . ALA B 1 38 ? 13.227 2.928 -5.93 1 98.81 38 ALA B C 1
ATOM 1048 O O . ALA B 1 38 ? 13.711 3.27 -4.852 1 98.81 38 ALA B O 1
ATOM 1049 N N . LYS B 1 39 ? 13.445 3.51 -7.066 1 98.5 39 LYS B N 1
ATOM 1050 C CA . LYS B 1 39 ? 14.367 4.637 -7.148 1 98.5 39 LYS B CA 1
ATOM 1051 C C . LYS B 1 39 ? 13.836 5.84 -6.375 1 98.5 39 LYS B C 1
ATOM 1053 O O . LYS B 1 39 ? 14.602 6.578 -5.754 1 98.5 39 LYS B O 1
ATOM 1058 N N . ASN B 1 40 ? 12.609 6.086 -6.461 1 98.31 40 ASN B N 1
ATOM 1059 C CA . ASN B 1 40 ? 11.898 7.176 -5.805 1 98.31 40 ASN B CA 1
ATOM 1060 C C . ASN B 1 40 ? 10.391 6.902 -5.754 1 98.31 40 ASN B C 1
ATOM 1062 O O . ASN B 1 40 ? 9.938 5.824 -6.137 1 98.31 40 ASN B O 1
ATOM 1066 N N . TRP B 1 41 ? 9.703 7.863 -5.246 1 98.38 41 TRP B N 1
ATOM 1067 C CA . TRP B 1 41 ? 8.258 7.727 -5.105 1 98.38 41 TRP B CA 1
ATOM 1068 C C . TRP B 1 41 ? 7.602 7.492 -6.461 1 98.38 41 TRP B C 1
ATOM 1070 O O . TRP B 1 41 ? 6.766 6.598 -6.609 1 98.38 41 TRP B O 1
ATOM 1080 N N . GLY B 1 42 ? 8.008 8.32 -7.379 1 98.5 42 GLY B N 1
ATOM 1081 C CA . GLY B 1 42 ? 7.434 8.188 -8.711 1 98.5 42 GLY B CA 1
ATOM 1082 C C . GLY B 1 42 ? 7.652 6.816 -9.32 1 98.5 42 GLY B C 1
ATOM 1083 O O . GLY B 1 42 ? 6.75 6.262 -9.953 1 98.5 42 GLY B O 1
ATOM 1084 N N . ALA B 1 43 ? 8.781 6.27 -9.133 1 98.81 43 ALA B N 1
ATOM 1085 C CA . ALA B 1 43 ? 9.094 4.938 -9.633 1 98.81 43 ALA B CA 1
ATOM 1086 C C . ALA B 1 43 ? 8.266 3.871 -8.93 1 98.81 43 ALA B C 1
ATOM 1088 O O . ALA B 1 43 ? 7.816 2.906 -9.555 1 98.81 43 ALA B O 1
ATOM 1089 N N . ALA B 1 44 ? 8.094 4.004 -7.641 1 98.81 44 ALA B N 1
ATOM 1090 C CA . ALA B 1 44 ? 7.262 3.076 -6.883 1 98.81 44 ALA B CA 1
ATOM 1091 C C . ALA B 1 44 ? 5.82 3.096 -7.391 1 98.81 44 ALA B C 1
ATOM 1093 O O . ALA B 1 44 ? 5.227 2.041 -7.629 1 98.81 44 ALA B O 1
ATOM 1094 N N . MET B 1 45 ? 5.316 4.285 -7.598 1 98.88 45 MET B N 1
ATOM 1095 C CA . MET B 1 45 ? 3.947 4.449 -8.078 1 98.88 45 MET B CA 1
ATOM 1096 C C . MET B 1 45 ? 3.797 3.898 -9.492 1 98.88 45 MET B C 1
ATOM 1098 O O . MET B 1 45 ? 2.768 3.311 -9.828 1 98.88 45 MET B O 1
ATOM 1102 N N . ALA B 1 46 ? 4.82 4.105 -10.258 1 98.81 46 ALA B N 1
ATOM 1103 C CA . ALA B 1 46 ? 4.789 3.557 -11.617 1 98.81 46 ALA B CA 1
ATOM 1104 C C . ALA B 1 46 ? 4.695 2.033 -11.586 1 98.81 46 ALA B C 1
ATOM 1106 O O . ALA B 1 46 ? 3.922 1.44 -12.344 1 98.81 46 ALA B O 1
ATOM 1107 N N . PHE B 1 47 ? 5.465 1.43 -10.758 1 98.88 47 PHE B N 1
ATOM 1108 C CA . PHE B 1 47 ? 5.383 -0.02 -10.625 1 98.88 47 PHE B CA 1
ATOM 1109 C C . PHE B 1 47 ? 3.988 -0.444 -10.188 1 98.88 47 PHE B C 1
ATOM 1111 O O . PHE B 1 47 ? 3.4 -1.357 -10.773 1 98.88 47 PHE B O 1
ATOM 1118 N N . ILE B 1 48 ? 3.453 0.188 -9.148 1 98.88 48 ILE B N 1
ATOM 1119 C CA . ILE B 1 48 ? 2.162 -0.174 -8.57 1 98.88 48 ILE B CA 1
ATOM 1120 C C . ILE B 1 48 ? 1.071 -0.047 -9.633 1 98.88 48 ILE B C 1
ATOM 1122 O O . ILE B 1 48 ? 0.213 -0.924 -9.758 1 98.88 48 ILE B O 1
ATOM 1126 N N . ASN B 1 49 ? 1.146 0.992 -10.414 1 98.88 49 ASN B N 1
ATOM 1127 C CA . ASN B 1 49 ? 0.157 1.185 -11.469 1 98.88 49 ASN B CA 1
ATOM 1128 C C . ASN B 1 49 ? 0.286 0.123 -12.555 1 98.88 49 ASN B C 1
ATOM 1130 O O .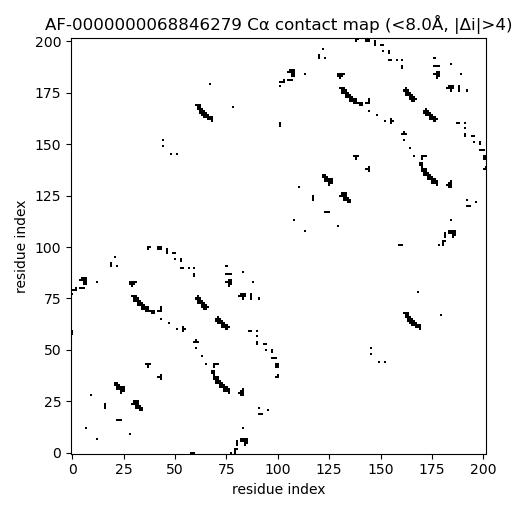 ASN B 1 49 ? -0.718 -0.419 -13.023 1 98.88 49 ASN B O 1
ATOM 1134 N N . ALA B 1 50 ? 1.502 -0.133 -12.945 1 98.81 50 ALA B N 1
ATOM 1135 C CA . ALA B 1 50 ? 1.723 -1.174 -13.945 1 98.81 50 ALA B CA 1
ATOM 1136 C C . ALA B 1 50 ? 1.29 -2.539 -13.422 1 98.81 50 ALA B C 1
ATOM 1138 O O . ALA B 1 50 ? 0.668 -3.322 -14.141 1 98.81 50 ALA B O 1
ATOM 1139 N N . ALA B 1 51 ? 1.656 -2.834 -12.211 1 98.75 51 ALA B N 1
ATOM 1140 C CA . ALA B 1 51 ? 1.236 -4.078 -11.57 1 98.75 51 ALA B CA 1
ATOM 1141 C C . ALA B 1 51 ? -0.285 -4.188 -11.531 1 98.75 51 ALA B C 1
ATOM 1143 O O . ALA B 1 51 ? -0.842 -5.266 -11.758 1 98.75 51 ALA B O 1
ATOM 1144 N N . SER B 1 52 ? -0.952 -3.098 -11.211 1 98.81 52 SER B N 1
ATOM 1145 C CA . SER B 1 52 ? -2.408 -3.07 -11.148 1 98.81 52 SER B CA 1
ATOM 1146 C C . SER B 1 52 ? -3.033 -3.516 -12.461 1 98.81 52 SER B C 1
ATOM 1148 O O . SER B 1 52 ? -4.051 -4.211 -12.469 1 98.81 52 SER B O 1
ATOM 1150 N N . GLU B 1 53 ? -2.471 -3.059 -13.547 1 98.56 53 GLU B N 1
ATOM 1151 C CA . GLU B 1 53 ? -2.982 -3.475 -14.852 1 98.56 53 GLU B CA 1
ATOM 1152 C C . GLU B 1 53 ? -2.9 -4.988 -15.023 1 98.56 53 GLU B C 1
ATOM 1154 O O . GLU B 1 53 ? -3.844 -5.617 -15.5 1 98.56 53 GLU B O 1
ATOM 1159 N N . VAL B 1 54 ? -1.807 -5.551 -14.656 1 98.69 54 VAL B N 1
ATOM 1160 C CA . VAL B 1 54 ? -1.621 -7 -14.711 1 98.69 54 VAL B CA 1
ATOM 1161 C C . VAL B 1 54 ? -2.658 -7.688 -13.828 1 98.69 54 VAL B C 1
ATOM 1163 O O . VAL B 1 54 ? -3.244 -8.703 -14.227 1 98.69 54 VAL B O 1
ATOM 1166 N N . CYS B 1 55 ? -2.873 -7.176 -12.617 1 98.25 55 CYS B N 1
ATOM 1167 C CA . CYS B 1 55 ? -3.836 -7.719 -11.664 1 98.25 55 CYS B CA 1
ATOM 1168 C C . CYS B 1 55 ? -5.238 -7.742 -12.258 1 98.25 55 CYS B C 1
ATOM 1170 O O . CYS B 1 55 ? -5.953 -8.734 -12.141 1 98.25 55 CYS B O 1
ATOM 1172 N N . GLU B 1 56 ? -5.586 -6.633 -12.898 1 98.06 56 GLU B N 1
ATOM 1173 C CA . GLU B 1 56 ? -6.906 -6.531 -13.516 1 98.06 56 GLU B CA 1
ATOM 1174 C C . GLU B 1 56 ? -7.066 -7.543 -14.648 1 98.06 56 GLU B C 1
ATOM 1176 O O . GLU B 1 56 ? -8.109 -8.195 -14.766 1 98.06 56 GLU B O 1
ATOM 1181 N N . ASP B 1 57 ? -6.066 -7.66 -15.438 1 97.56 57 ASP B N 1
ATOM 1182 C CA . ASP B 1 57 ? -6.098 -8.625 -16.531 1 97.56 57 ASP B CA 1
ATOM 1183 C C . ASP B 1 57 ? -6.266 -10.047 -16 1 97.56 57 ASP B C 1
ATOM 1185 O O . ASP B 1 57 ? -6.965 -10.859 -16.609 1 97.56 57 ASP B O 1
ATOM 1189 N N . GLU B 1 58 ? -5.664 -10.367 -14.914 1 96.56 58 GLU B N 1
ATOM 1190 C CA . GLU B 1 58 ? -5.688 -11.703 -14.336 1 96.56 58 GLU B CA 1
ATOM 1191 C C . GLU B 1 58 ? -6.941 -11.922 -13.5 1 96.56 58 GLU B C 1
ATOM 1193 O O . GLU B 1 58 ? -7.297 -13.055 -13.18 1 96.56 58 GLU B O 1
ATOM 1198 N N . GLY B 1 59 ? -7.5 -10.805 -13.109 1 95.94 59 GLY B N 1
ATOM 1199 C CA . GLY B 1 59 ? -8.648 -10.906 -12.227 1 95.94 59 GLY B CA 1
ATOM 1200 C C . GLY B 1 59 ? -8.289 -11.383 -10.828 1 95.94 59 GLY B C 1
ATOM 1201 O O . GLY B 1 59 ? -9.078 -12.07 -10.18 1 95.94 59 GLY B O 1
ATOM 1202 N N . HIS B 1 60 ? -7.164 -11.18 -10.352 1 96.94 60 HIS B N 1
ATOM 1203 C CA . HIS B 1 60 ? -6.613 -11.492 -9.039 1 96.94 60 HIS B CA 1
ATOM 1204 C C . HIS B 1 60 ? -5.762 -10.344 -8.508 1 96.94 60 HIS B C 1
ATOM 1206 O O . HIS B 1 60 ? -5.051 -9.695 -9.273 1 96.94 60 HIS B O 1
ATOM 1212 N N . HIS B 1 61 ? -5.973 -10.078 -7.211 1 98.19 61 HIS B N 1
ATOM 1213 C CA . HIS B 1 61 ? -5.379 -8.859 -6.688 1 98.19 61 HIS B CA 1
ATOM 1214 C C . HIS B 1 61 ? -4.57 -9.133 -5.426 1 98.19 61 HIS B C 1
ATOM 1216 O O . HIS B 1 61 ? -5.035 -9.836 -4.527 1 98.19 61 HIS B O 1
ATOM 1222 N N . PRO B 1 62 ? -3.408 -8.586 -5.328 1 98.62 62 PRO B N 1
ATOM 1223 C CA . PRO B 1 62 ? -2.555 -8.703 -4.141 1 98.62 62 PRO B CA 1
ATOM 1224 C C . PRO B 1 62 ? -2.861 -7.641 -3.086 1 98.62 62 PRO B C 1
ATOM 1226 O O . PRO B 1 62 ? -3.689 -6.754 -3.318 1 98.62 62 PRO B O 1
ATOM 1229 N N . ASP B 1 63 ? -2.275 -7.797 -1.963 1 98.75 63 ASP B N 1
ATOM 1230 C CA . ASP B 1 63 ? -2.07 -6.652 -1.08 1 98.75 63 ASP B CA 1
ATOM 1231 C C . ASP B 1 63 ? -0.821 -5.871 -1.477 1 98.75 63 ASP B C 1
ATOM 1233 O O . ASP B 1 63 ? 0.208 -6.461 -1.812 1 98.75 63 ASP B O 1
ATOM 1237 N N . LEU B 1 64 ? -0.878 -4.555 -1.45 1 98.94 64 LEU B N 1
ATOM 1238 C CA . LEU B 1 64 ? 0.217 -3.67 -1.833 1 98.94 64 LEU B CA 1
ATOM 1239 C C . LEU B 1 64 ? 0.563 -2.711 -0.698 1 98.94 64 LEU B C 1
ATOM 1241 O O . LEU B 1 64 ? -0.329 -2.117 -0.088 1 98.94 64 LEU B O 1
ATOM 1245 N N . HIS B 1 65 ? 1.791 -2.617 -0.417 1 98.94 65 HIS B N 1
ATOM 1246 C CA . HIS B 1 65 ? 2.283 -1.713 0.615 1 98.94 65 HIS B CA 1
ATOM 1247 C C . HIS B 1 65 ? 3.408 -0.83 0.084 1 98.94 65 HIS B C 1
ATOM 1249 O O . HIS B 1 65 ? 4.414 -1.335 -0.416 1 98.94 65 HIS B O 1
ATOM 1255 N N . LEU B 1 66 ? 3.193 0.419 0.1 1 98.94 66 LEU B N 1
ATOM 1256 C CA . LEU B 1 66 ? 4.227 1.41 -0.183 1 98.94 66 LEU B CA 1
ATOM 1257 C C . LEU B 1 66 ? 4.602 2.178 1.08 1 98.94 66 LEU B C 1
ATOM 1259 O O . LEU B 1 66 ? 3.783 2.912 1.634 1 98.94 66 LEU B O 1
ATOM 1263 N N . THR B 1 67 ? 5.832 1.954 1.527 1 98.56 67 THR B N 1
ATOM 1264 C CA . THR B 1 67 ? 6.289 2.533 2.787 1 98.56 67 THR B CA 1
ATOM 1265 C C . THR B 1 67 ? 7.672 3.154 2.625 1 98.56 67 THR B C 1
ATOM 1267 O O . THR B 1 67 ? 8.375 2.871 1.654 1 98.56 67 THR B O 1
ATOM 1270 N N . ASN B 1 68 ? 7.98 4.059 3.531 1 96.81 68 ASN B N 1
ATOM 1271 C CA . ASN B 1 68 ? 9.312 4.648 3.555 1 96.81 68 ASN B CA 1
ATOM 1272 C C . ASN B 1 68 ? 9.68 5.266 2.207 1 96.81 68 ASN B C 1
ATOM 1274 O O . ASN B 1 68 ? 10.758 5.012 1.675 1 96.81 68 ASN B O 1
ATOM 1278 N N . TRP B 1 69 ? 8.727 5.902 1.676 1 96 69 TRP B N 1
ATOM 1279 C CA . TRP B 1 69 ? 8.914 6.73 0.49 1 96 69 TRP B CA 1
ATOM 1280 C C . TRP B 1 69 ? 8.984 5.875 -0.77 1 96 69 TRP B C 1
ATOM 1282 O O . TRP B 1 69 ? 8.305 6.16 -1.759 1 96 69 TRP B O 1
ATOM 1292 N N . ARG B 1 70 ? 9.648 4.73 -0.65 1 98.19 70 ARG B N 1
ATOM 1293 C CA . ARG B 1 70 ? 9.906 4.051 -1.915 1 98.19 70 ARG B CA 1
ATOM 1294 C C . ARG B 1 70 ? 10 2.541 -1.716 1 98.19 70 ARG B C 1
ATOM 1296 O O . ARG B 1 70 ? 10.344 1.806 -2.645 1 98.19 70 ARG B O 1
ATOM 1303 N N . ASP B 1 71 ? 9.789 2.039 -0.538 1 98.75 71 ASP B N 1
ATOM 1304 C CA . ASP B 1 71 ? 9.766 0.602 -0.283 1 98.75 71 ASP B CA 1
ATOM 1305 C C . ASP B 1 71 ? 8.43 -0.004 -0.701 1 98.75 71 ASP B C 1
ATOM 1307 O O . ASP B 1 71 ? 7.371 0.406 -0.209 1 98.75 71 ASP B O 1
ATOM 1311 N N . VAL B 1 72 ? 8.445 -1.021 -1.595 1 98.94 72 VAL B N 1
ATOM 1312 C CA . VAL B 1 72 ? 7.219 -1.647 -2.074 1 98.94 72 VAL B CA 1
ATOM 1313 C C . VAL B 1 72 ? 7.191 -3.117 -1.657 1 98.94 72 VAL B C 1
ATOM 1315 O O . VAL B 1 72 ? 8.188 -3.83 -1.81 1 98.94 72 VAL B O 1
ATOM 1318 N N . ARG B 1 73 ? 6.094 -3.5 -1.118 1 98.94 73 ARG B N 1
ATOM 1319 C CA . ARG B 1 73 ? 5.855 -4.906 -0.802 1 98.94 73 ARG B CA 1
ATOM 1320 C C . ARG B 1 73 ? 4.543 -5.391 -1.403 1 98.94 73 ARG B C 1
ATOM 1322 O O . ARG B 1 73 ? 3.504 -4.746 -1.236 1 98.94 73 ARG B O 1
ATOM 1329 N N . VAL B 1 74 ? 4.668 -6.477 -2.105 1 98.94 74 VAL B N 1
ATOM 1330 C CA . VAL B 1 74 ? 3.52 -7.129 -2.723 1 98.94 74 VAL B CA 1
ATOM 1331 C C . VAL B 1 74 ? 3.248 -8.461 -2.031 1 98.94 74 VAL B C 1
ATOM 1333 O O . VAL B 1 74 ? 4.16 -9.273 -1.854 1 98.94 74 VAL B O 1
ATOM 1336 N N . VAL B 1 75 ? 2.027 -8.719 -1.621 1 98.88 75 VAL B N 1
ATOM 1337 C CA . VAL B 1 75 ? 1.687 -9.945 -0.906 1 98.88 75 VAL B CA 1
ATOM 1338 C C . VAL B 1 75 ? 0.542 -10.656 -1.621 1 98.88 75 VAL B C 1
ATOM 1340 O O . VAL B 1 75 ? -0.481 -10.047 -1.935 1 98.88 75 VAL B O 1
ATOM 1343 N N . LEU B 1 76 ? 0.744 -11.922 -1.886 1 98.62 76 LEU B N 1
ATOM 1344 C CA . LEU B 1 76 ? -0.266 -12.727 -2.566 1 98.62 76 LEU B CA 1
ATOM 1345 C C . LEU B 1 76 ? -0.741 -13.875 -1.679 1 98.62 76 LEU B C 1
ATOM 1347 O O . LEU B 1 76 ? 0.074 -14.602 -1.105 1 98.62 76 LEU B O 1
ATOM 1351 N N . SER B 1 77 ? -1.929 -13.953 -1.557 1 98 77 SER B N 1
ATOM 1352 C CA . SER B 1 77 ? -2.689 -15.023 -0.929 1 98 77 SER B CA 1
ATOM 1353 C C . SER B 1 77 ? -4.148 -15 -1.369 1 98 77 SER B C 1
ATOM 1355 O O . SER B 1 77 ? -4.641 -13.977 -1.851 1 98 77 SER B O 1
ATOM 1357 N N . THR B 1 78 ? -4.777 -16.109 -1.315 1 96.12 78 THR B N 1
ATOM 1358 C CA . THR B 1 78 ? -6.219 -16.141 -1.543 1 96.12 78 THR B CA 1
ATOM 1359 C C . THR B 1 78 ? -6.973 -16.156 -0.218 1 96.12 78 THR B C 1
ATOM 1361 O O . THR B 1 78 ? -7.09 -17.203 0.421 1 96.12 78 THR B O 1
ATOM 1364 N N . HIS B 1 79 ? -7.516 -15.023 0.083 1 90.12 79 HIS B N 1
ATOM 1365 C CA . HIS B 1 79 ? -8.148 -14.828 1.383 1 90.12 79 HIS B CA 1
ATOM 1366 C C . HIS B 1 79 ? -9.32 -15.781 1.577 1 90.12 79 HIS B C 1
ATOM 1368 O O . HIS B 1 79 ? -9.508 -16.328 2.666 1 90.12 79 HIS B O 1
ATOM 1374 N N . ALA B 1 80 ? -10.039 -16.016 0.541 1 88.12 80 ALA B N 1
ATOM 1375 C CA . ALA B 1 80 ? -11.266 -16.797 0.609 1 88.12 80 ALA B CA 1
ATOM 1376 C C . ALA B 1 80 ? -10.984 -18.219 1.058 1 88.12 80 ALA B C 1
ATOM 1378 O O . ALA B 1 80 ? -11.844 -18.875 1.657 1 88.12 80 ALA B O 1
ATOM 1379 N N . VAL B 1 81 ? -9.789 -18.719 0.849 1 91 81 VAL B N 1
ATOM 1380 C CA . VAL B 1 81 ? -9.484 -20.109 1.193 1 91 81 VAL B CA 1
ATOM 1381 C C . VAL B 1 81 ? -8.398 -20.156 2.266 1 91 81 VAL B C 1
ATOM 1383 O O . VAL B 1 81 ? -8.047 -21.234 2.756 1 91 81 VAL B O 1
ATOM 1386 N N . GLY B 1 82 ? -7.832 -19.031 2.547 1 92.06 82 GLY B N 1
ATOM 1387 C CA . GLY B 1 82 ? -6.898 -18.906 3.658 1 92.06 82 GLY B CA 1
ATOM 1388 C C . GLY B 1 82 ? -5.512 -19.422 3.33 1 92.06 82 GLY B C 1
ATOM 1389 O O . GLY B 1 82 ? -4.848 -20.016 4.18 1 92.06 82 GLY B O 1
ATOM 1390 N N 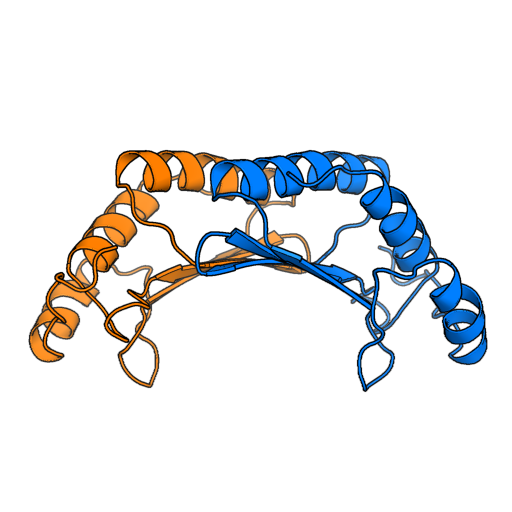. GLY B 1 83 ? -5.113 -19.266 2.121 1 96.75 83 GLY B N 1
ATOM 1391 C CA . GLY B 1 83 ? -3.807 -19.75 1.71 1 96.75 83 GLY B CA 1
ATOM 1392 C C . GLY B 1 83 ? -3.49 -19.453 0.256 1 96.75 83 GLY B C 1
ATOM 1393 O O . GLY B 1 83 ? -3.979 -18.469 -0.304 1 96.75 83 GLY B O 1
ATOM 1394 N N . LEU B 1 84 ? -2.584 -20.297 -0.266 1 98.19 84 LEU B N 1
ATOM 1395 C CA . LEU B 1 84 ? -2.105 -20.062 -1.625 1 98.19 84 LEU B CA 1
ATOM 1396 C C . LEU B 1 84 ? -2.867 -20.938 -2.623 1 98.19 84 LEU B C 1
ATOM 1398 O O . LEU B 1 84 ? -3.133 -22.109 -2.355 1 98.19 84 LEU B O 1
ATOM 1402 N N . THR B 1 85 ? -3.189 -20.375 -3.705 1 97.38 85 THR B N 1
ATOM 1403 C CA . THR B 1 85 ? -3.811 -21.047 -4.84 1 97.38 85 THR B CA 1
ATOM 1404 C C . THR B 1 85 ? -3.004 -20.812 -6.113 1 97.38 85 THR B C 1
ATOM 1406 O O . THR B 1 85 ? -2.051 -20.031 -6.117 1 97.38 85 THR B O 1
ATOM 1409 N N . LEU B 1 86 ? -3.379 -21.531 -7.137 1 96.38 86 LEU B N 1
ATOM 1410 C CA . LEU B 1 86 ? -2.645 -21.422 -8.391 1 96.38 86 LEU B CA 1
ATOM 1411 C C . LEU B 1 86 ? -2.672 -19.984 -8.906 1 96.38 86 LEU B C 1
ATOM 1413 O O . LEU B 1 86 ? -1.658 -19.484 -9.391 1 96.38 86 LEU B O 1
ATOM 1417 N N . PRO B 1 87 ? -3.811 -19.25 -8.859 1 97 87 PRO B N 1
ATOM 1418 C CA . PRO B 1 87 ? -3.82 -17.859 -9.32 1 97 87 PRO B CA 1
ATOM 1419 C C . PRO B 1 87 ? -2.783 -16.984 -8.602 1 97 87 PRO B C 1
ATOM 1421 O O . PRO B 1 87 ? -2.242 -16.047 -9.188 1 97 87 PRO B O 1
ATOM 1424 N N . ASP B 1 88 ? -2.494 -17.281 -7.387 1 98.19 88 ASP B N 1
ATOM 1425 C CA . ASP B 1 88 ? -1.468 -16.531 -6.672 1 98.19 88 ASP B CA 1
ATOM 1426 C C . ASP B 1 88 ? -0.103 -16.703 -7.336 1 98.19 88 ASP B C 1
ATOM 1428 O O . ASP B 1 88 ? 0.606 -15.711 -7.559 1 98.19 88 ASP B O 1
ATOM 1432 N N . LEU B 1 89 ? 0.2 -17.938 -7.621 1 98.25 89 LEU B N 1
ATOM 1433 C CA . LEU B 1 89 ? 1.508 -18.219 -8.203 1 98.25 89 LEU B CA 1
ATOM 1434 C C . LEU B 1 89 ? 1.581 -17.703 -9.641 1 98.25 89 LEU B C 1
ATOM 1436 O O . LEU B 1 89 ? 2.627 -17.203 -10.078 1 98.25 89 LEU B O 1
ATOM 1440 N N . VAL B 1 90 ? 0.519 -17.844 -10.359 1 97.69 90 VAL B N 1
ATOM 1441 C CA . VAL B 1 90 ? 0.458 -17.328 -11.727 1 97.69 90 VAL B CA 1
ATOM 1442 C C . VAL B 1 90 ? 0.649 -15.82 -11.719 1 97.69 90 VAL B C 1
ATOM 1444 O O . VAL B 1 90 ? 1.455 -15.281 -12.484 1 97.69 90 VAL B O 1
ATOM 1447 N N . LEU B 1 91 ? -0.06 -15.117 -10.836 1 98.44 91 LEU B N 1
ATOM 1448 C CA . LEU B 1 91 ? 0.071 -13.664 -10.758 1 98.44 91 LEU B CA 1
ATOM 1449 C C . LEU B 1 91 ? 1.483 -13.266 -10.344 1 98.44 91 LEU B C 1
ATOM 1451 O O . LEU B 1 91 ? 2.039 -12.297 -10.867 1 98.44 91 LEU B O 1
ATOM 1455 N N . ALA B 1 92 ? 2.018 -13.953 -9.43 1 98.81 92 ALA B N 1
ATOM 1456 C CA . ALA B 1 92 ? 3.393 -13.688 -9.016 1 98.81 92 ALA B CA 1
ATOM 1457 C C . ALA B 1 92 ? 4.34 -13.703 -10.211 1 98.81 92 ALA B C 1
ATOM 1459 O O . ALA B 1 92 ? 5.141 -12.781 -10.391 1 98.81 92 ALA B O 1
ATOM 1460 N N . ALA B 1 93 ? 4.234 -14.75 -11.008 1 98.56 93 ALA B N 1
ATOM 1461 C CA . ALA B 1 93 ? 5.094 -14.867 -12.18 1 98.56 93 ALA B CA 1
ATOM 1462 C C . ALA B 1 93 ? 4.875 -13.703 -13.141 1 98.56 93 ALA B C 1
ATOM 1464 O O . ALA B 1 93 ? 5.836 -13.164 -13.703 1 98.56 93 ALA B O 1
ATOM 1465 N N . LYS B 1 94 ? 3.701 -13.352 -13.32 1 98.56 94 LYS B N 1
ATOM 1466 C CA . LYS B 1 94 ? 3.391 -12.25 -14.227 1 98.56 94 LYS B CA 1
ATOM 1467 C C . LYS B 1 94 ? 3.902 -10.922 -13.68 1 98.56 94 LYS B C 1
ATOM 1469 O O . LYS B 1 94 ? 4.414 -10.086 -14.43 1 98.56 94 LYS B O 1
ATOM 1474 N N . LEU B 1 95 ? 3.766 -10.688 -12.367 1 98.62 95 LEU B N 1
ATOM 1475 C CA . LEU B 1 95 ? 4.223 -9.445 -11.758 1 98.62 95 LEU B CA 1
ATOM 1476 C C . LEU B 1 95 ? 5.742 -9.328 -11.836 1 98.62 95 LEU B C 1
ATOM 1478 O O . LEU B 1 95 ? 6.285 -8.219 -11.805 1 98.62 95 LEU B O 1
ATOM 1482 N N . ASP B 1 96 ? 6.426 -10.445 -12 1 98 96 ASP B N 1
ATOM 1483 C CA . ASP B 1 96 ? 7.879 -10.43 -12.148 1 98 96 ASP B CA 1
ATOM 1484 C C . ASP B 1 96 ? 8.289 -9.773 -13.461 1 98 96 ASP B C 1
ATOM 1486 O O . ASP B 1 96 ? 9.453 -9.398 -13.641 1 98 96 ASP B O 1
ATOM 1490 N N . THR B 1 97 ? 7.355 -9.688 -14.383 1 97.25 97 THR B N 1
ATOM 1491 C CA . THR B 1 97 ? 7.672 -9.086 -15.672 1 97.25 97 THR B CA 1
ATOM 1492 C C . THR B 1 97 ? 7.512 -7.574 -15.625 1 97.25 97 THR B C 1
ATOM 1494 O O . THR B 1 97 ? 7.883 -6.871 -16.562 1 97.25 97 THR B O 1
ATOM 1497 N N . VAL B 1 98 ? 6.953 -7.062 -14.578 1 98.19 98 VAL B N 1
ATOM 1498 C CA . VAL B 1 98 ? 6.797 -5.621 -14.414 1 98.19 98 VAL B CA 1
ATOM 1499 C C . VAL B 1 98 ? 8.109 -5.012 -13.922 1 98.19 98 VAL B C 1
ATOM 1501 O O . VAL B 1 98 ? 8.609 -5.375 -12.859 1 98.19 98 VAL B O 1
ATOM 1504 N N . GLU B 1 99 ? 8.648 -4.129 -14.672 1 95.69 99 GLU B N 1
ATOM 1505 C CA . GLU B 1 99 ? 9.938 -3.525 -14.359 1 95.69 99 GLU B CA 1
ATOM 1506 C C . GLU B 1 99 ? 9.836 -2.562 -13.18 1 95.69 99 GLU B C 1
ATOM 1508 O O . GLU B 1 99 ? 8.836 -1.854 -13.047 1 95.69 99 GLU B O 1
ATOM 1513 N N . VAL B 1 100 ? 10.875 -2.598 -12.438 1 94 100 VAL B N 1
ATOM 1514 C CA . VAL B 1 100 ? 11.008 -1.656 -11.336 1 94 100 VAL B CA 1
ATOM 1515 C C . VAL B 1 100 ? 12.234 -0.768 -11.555 1 94 100 VAL B C 1
ATOM 1517 O O . VAL B 1 100 ? 13.312 -1.261 -11.867 1 94 100 VAL B O 1
ATOM 1520 N N . GLU B 1 101 ? 12.078 0.512 -11.562 1 93.19 101 GLU B N 1
ATOM 1521 C CA . GLU B 1 101 ? 13.219 1.421 -11.609 1 93.19 101 GLU B CA 1
ATOM 1522 C C . GLU B 1 101 ? 13.781 1.675 -10.211 1 93.19 101 GLU B C 1
ATOM 1524 O O . GLU B 1 101 ? 13.023 1.926 -9.266 1 93.19 101 GLU B O 1
#

InterPro domains:
  IPR001533 Pterin 4 alpha carbinolamine dehydratase [PF01329] (8-97)
  IPR001533 Pterin 4 alpha carbinolamine dehydratase [PTHR12599] (20-100)
  IPR036428 Pterin 4 alpha carbinolamine dehydratase superfamily [G3DSA:3.30.1360.20] (8-100)
  IPR036428 Pterin 4 alpha carbinolamine dehydratase superfamily [SSF55248] (6-98)

pLDDT: mean 96.42, 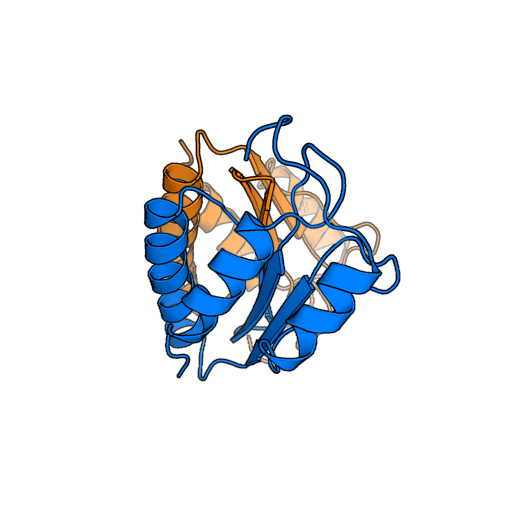std 5.77, range [62.22, 98.94]

Radius of gyration: 18.21 Å; Cα contacts (8 Å, |Δi|>4): 346; chains: 2; bounding box: 31×50×40 Å

Organism: Emiliania huxleyi (strain CCMP1516) (NCBI:txid280463)

Secondary structure (DSSP, 8-state):
--TTSPPPPHHHHHHHGGG-TT-EE-TTSS-EEEEEE-SSHHHHHHHHHHHHHHHHHHT---EEEEETTTEEEEEE-BTTTTB--HHHHHHHHHHTTS---/--TTSPPPPHHHHHHHGGG-TT-EE-TTSS-EEEEEE-SSHHHHHHHHHHHHHHHHHHT---EEEEETTTEEEEEE-BTTTTB--HHHHHHHHHHTTS---